Protein AF-A0A8J4E173-F1 (afdb_monomer_lite)

Structure (mmCIF, N/CA/C/O backbone):
data_AF-A0A8J4E173-F1
#
_entry.id   AF-A0A8J4E173-F1
#
loop_
_atom_site.group_PDB
_atom_site.id
_atom_site.type_symbol
_atom_site.label_atom_id
_atom_site.label_alt_id
_atom_site.label_comp_id
_atom_site.label_asym_id
_atom_site.label_entity_id
_atom_site.label_seq_id
_atom_site.pdbx_PDB_ins_code
_atom_site.Cartn_x
_atom_site.Cartn_y
_atom_site.Cartn_z
_atom_site.occupancy
_atom_site.B_iso_or_equiv
_atom_site.auth_seq_id
_atom_site.auth_comp_id
_atom_site.auth_asym_id
_atom_site.auth_atom_id
_atom_site.pdbx_PDB_model_num
ATOM 1 N N . MET A 1 1 ? 12.929 -7.646 7.015 1.00 56.16 1 MET A N 1
ATOM 2 C CA . MET A 1 1 ? 11.969 -6.539 7.237 1.00 56.16 1 MET A CA 1
ATOM 3 C C . MET A 1 1 ? 12.144 -5.564 6.088 1.00 56.16 1 MET A C 1
ATOM 5 O O . MET A 1 1 ? 13.294 -5.312 5.744 1.00 56.16 1 MET A O 1
ATOM 9 N N . SER A 1 2 ? 11.048 -5.054 5.508 1.00 56.22 2 SER A N 1
ATOM 10 C CA . SER A 1 2 ? 11.094 -3.973 4.507 1.00 56.22 2 SER A CA 1
ATOM 11 C C . SER A 1 2 ? 12.096 -2.916 4.953 1.00 56.22 2 SER A C 1
ATOM 13 O O . SER A 1 2 ? 12.056 -2.490 6.110 1.00 56.22 2 SER A O 1
ATOM 15 N N . LEU A 1 3 ? 13.006 -2.530 4.058 1.00 61.44 3 LEU A N 1
ATOM 16 C CA . LEU A 1 3 ? 14.090 -1.606 4.397 1.00 61.44 3 LEU A CA 1
ATOM 17 C C . LEU A 1 3 ? 13.547 -0.253 4.851 1.00 61.44 3 LEU A C 1
ATOM 19 O O . LEU A 1 3 ? 14.165 0.436 5.659 1.00 61.44 3 LEU A O 1
ATOM 23 N N . THR A 1 4 ? 12.376 0.106 4.337 1.00 73.19 4 THR A N 1
ATOM 24 C CA . THR A 1 4 ? 11.727 1.378 4.593 1.00 73.19 4 THR A CA 1
ATOM 25 C C . THR A 1 4 ? 10.226 1.224 4.837 1.00 73.19 4 THR A C 1
ATOM 27 O O . THR A 1 4 ? 9.637 0.184 4.508 1.00 73.19 4 THR A O 1
ATOM 30 N N . PRO A 1 5 ? 9.579 2.259 5.406 1.00 76.31 5 PRO A N 1
ATOM 31 C CA . PRO A 1 5 ? 8.131 2.292 5.549 1.00 76.31 5 PRO A CA 1
ATOM 32 C C . PRO A 1 5 ? 7.417 2.230 4.195 1.00 76.31 5 PRO A C 1
ATOM 34 O O . PRO A 1 5 ? 7.702 3.008 3.281 1.00 76.31 5 PRO A O 1
ATOM 37 N N . ALA A 1 6 ? 6.437 1.335 4.106 1.00 83.69 6 ALA A N 1
ATOM 38 C CA . ALA A 1 6 ? 5.587 1.144 2.942 1.00 83.69 6 ALA A CA 1
ATOM 39 C C . ALA A 1 6 ? 4.131 0.959 3.376 1.00 83.69 6 ALA A C 1
ATOM 41 O O . ALA A 1 6 ? 3.850 0.425 4.450 1.00 83.69 6 ALA A O 1
ATOM 42 N N . SER A 1 7 ? 3.207 1.418 2.538 1.00 92.12 7 SER A N 1
ATOM 43 C CA . SER A 1 7 ? 1.777 1.337 2.806 1.00 92.12 7 SER A CA 1
ATOM 44 C C . SER A 1 7 ? 1.182 -0.004 2.399 1.00 92.12 7 SER A C 1
ATOM 46 O O . SER A 1 7 ? 1.613 -0.627 1.428 1.00 92.12 7 SER A O 1
ATOM 48 N N . GLY A 1 8 ? 0.063 -0.346 3.017 1.00 94.38 8 GLY A N 1
ATOM 49 C CA . GLY A 1 8 ? -0.774 -1.463 2.615 1.00 94.38 8 GLY A CA 1
ATOM 50 C C . GLY A 1 8 ? -1.720 -1.825 3.746 1.00 94.38 8 GLY A C 1
ATOM 51 O O . GLY A 1 8 ? -1.960 -1.012 4.624 1.00 94.38 8 GLY A O 1
ATOM 52 N N . PHE A 1 9 ? -2.270 -3.030 3.748 1.00 96.88 9 PHE A N 1
ATOM 53 C CA . PHE A 1 9 ? -3.123 -3.539 4.831 1.00 96.88 9 PHE A CA 1
ATOM 54 C C . PHE A 1 9 ? -2.505 -4.741 5.555 1.00 96.88 9 PHE A C 1
ATOM 56 O O . PHE A 1 9 ? -3.191 -5.387 6.341 1.00 96.88 9 PHE A O 1
ATOM 63 N N . LEU A 1 10 ? -1.228 -5.020 5.286 1.00 97.25 10 LEU A N 1
ATOM 64 C CA . LEU A 1 10 ? -0.359 -5.987 5.950 1.00 97.25 10 LEU A CA 1
ATOM 65 C C . LEU A 1 10 ? 0.918 -5.256 6.371 1.00 97.25 10 LEU A C 1
ATOM 67 O O . LEU A 1 10 ? 1.524 -4.564 5.556 1.00 97.25 10 LEU A O 1
ATOM 71 N N . VAL A 1 11 ? 1.339 -5.445 7.617 1.00 94.62 11 VAL A N 1
ATOM 72 C CA . VAL A 1 11 ? 2.605 -4.932 8.150 1.00 94.62 11 VAL A CA 1
ATOM 73 C C . VAL A 1 11 ? 3.252 -5.991 9.040 1.00 94.62 11 VAL A C 1
ATOM 75 O O . VAL A 1 11 ? 2.555 -6.809 9.642 1.00 94.62 11 VAL A O 1
ATOM 78 N N . GLN A 1 12 ? 4.579 -5.969 9.142 1.00 92.06 12 GLN A N 1
ATOM 79 C CA . GLN A 1 12 ? 5.284 -6.620 10.240 1.00 92.06 12 GLN A CA 1
ATOM 80 C C . GLN A 1 12 ? 5.660 -5.564 11.279 1.00 92.06 12 GLN A C 1
ATOM 82 O O . GLN A 1 12 ? 6.499 -4.708 11.013 1.00 92.06 12 GLN A O 1
ATOM 87 N N . THR A 1 13 ? 5.012 -5.618 12.436 1.00 87.75 13 THR A N 1
ATOM 88 C CA . THR A 1 13 ? 5.245 -4.695 13.560 1.00 87.75 13 THR A CA 1
ATOM 89 C C . THR A 1 13 ? 6.354 -5.184 14.482 1.00 87.75 13 THR A C 1
ATOM 91 O O . THR A 1 13 ? 6.723 -6.359 14.452 1.00 87.75 13 THR A O 1
ATOM 94 N N . GLN A 1 14 ? 6.809 -4.315 15.382 1.00 81.62 14 GLN A N 1
ATOM 95 C CA . GLN A 1 14 ? 7.679 -4.677 16.505 1.00 81.62 14 GLN A CA 1
ATOM 96 C C . GLN A 1 14 ? 6.918 -5.323 17.680 1.00 81.62 14 GLN A C 1
ATOM 98 O O . GLN A 1 14 ? 7.536 -5.734 18.663 1.00 81.62 14 GLN A O 1
ATOM 103 N N . ALA A 1 15 ? 5.586 -5.428 17.600 1.00 77.62 15 ALA A N 1
ATOM 104 C CA . ALA A 1 15 ? 4.773 -6.188 18.548 1.00 77.62 15 ALA A CA 1
ATOM 105 C C . ALA A 1 15 ? 5.154 -7.677 18.554 1.00 77.62 15 ALA A C 1
ATOM 107 O O . ALA A 1 15 ? 5.451 -8.240 17.508 1.00 77.62 15 ALA A O 1
ATOM 108 N N . GLY A 1 16 ? 5.083 -8.347 19.707 1.00 76.44 16 GLY A N 1
ATOM 109 C CA . GLY A 1 16 ? 5.517 -9.745 19.852 1.00 76.44 16 GLY A CA 1
ATOM 110 C C . GLY A 1 16 ? 6.936 -9.851 20.415 1.00 76.44 16 GLY A C 1
ATOM 111 O O . GLY A 1 16 ? 7.322 -9.033 21.249 1.00 76.44 16 GLY A O 1
ATOM 112 N N . ASP A 1 17 ? 7.698 -10.876 20.019 1.00 74.56 17 ASP A N 1
ATOM 113 C CA . ASP A 1 17 ? 9.113 -10.956 20.400 1.00 74.56 17 ASP A CA 1
ATOM 114 C C . ASP A 1 17 ? 9.995 -10.075 19.501 1.00 74.56 17 ASP A C 1
ATOM 116 O O . ASP A 1 17 ? 9.702 -9.875 18.321 1.00 74.56 17 ASP A O 1
ATOM 120 N N . ALA A 1 18 ? 11.097 -9.581 20.071 1.00 67.12 18 ALA A N 1
ATOM 121 C CA . ALA A 1 18 ? 11.987 -8.614 19.431 1.00 67.12 18 ALA A CA 1
ATOM 122 C C . ALA A 1 18 ? 12.710 -9.138 18.178 1.00 67.12 18 ALA A C 1
ATOM 124 O O . ALA A 1 18 ? 13.189 -8.341 17.373 1.00 67.12 18 ALA A O 1
ATOM 125 N N . LYS A 1 19 ? 12.827 -10.460 18.009 1.00 74.69 19 LYS A N 1
ATOM 126 C CA . LYS A 1 19 ? 13.504 -11.061 16.859 1.00 74.69 19 LYS A CA 1
ATOM 127 C C . LYS A 1 19 ? 12.562 -11.176 15.670 1.00 74.69 19 LYS A C 1
ATOM 129 O O . LYS A 1 19 ? 12.998 -10.942 14.547 1.00 74.69 19 LYS A O 1
ATOM 134 N N . HIS A 1 20 ? 11.308 -11.553 15.908 1.00 79.56 20 HIS A N 1
ATOM 135 C CA . HIS A 1 20 ? 10.386 -11.917 14.843 1.00 79.56 20 HIS A CA 1
ATOM 136 C C . HIS A 1 20 ? 9.365 -10.820 14.556 1.00 79.56 20 HIS A C 1
ATOM 138 O O . HIS A 1 20 ? 9.188 -10.511 13.389 1.00 79.56 20 HIS A O 1
ATOM 144 N N . GLY A 1 21 ? 8.746 -10.179 15.550 1.00 86.50 21 GLY A N 1
ATOM 145 C CA . GLY A 1 21 ? 7.687 -9.189 15.314 1.00 86.50 21 GLY A CA 1
ATOM 146 C C . GLY A 1 21 ? 6.421 -9.772 14.653 1.00 86.50 21 GLY A C 1
ATOM 147 O O . GLY A 1 21 ? 6.489 -10.663 13.807 1.00 86.50 21 GLY A O 1
ATOM 148 N N . ASN A 1 22 ? 5.230 -9.301 15.008 1.00 89.94 22 ASN A N 1
ATOM 149 C CA . ASN A 1 22 ? 3.966 -9.857 14.520 1.00 89.94 22 ASN A CA 1
ATOM 150 C C . ASN A 1 22 ? 3.665 -9.426 13.086 1.00 89.94 22 ASN A C 1
ATOM 152 O O . ASN A 1 22 ? 3.901 -8.274 12.721 1.00 89.94 22 ASN A O 1
ATOM 156 N N . PHE A 1 23 ? 3.049 -10.318 12.306 1.00 94.19 23 PHE A N 1
ATOM 157 C CA . PHE A 1 23 ? 2.300 -9.884 11.127 1.00 94.19 23 PHE A CA 1
ATOM 158 C C . PHE A 1 23 ? 0.940 -9.394 11.574 1.00 94.19 23 PHE A C 1
ATOM 160 O O . PHE A 1 23 ? 0.260 -10.080 12.336 1.00 94.19 23 PHE A O 1
ATOM 167 N N . GLU A 1 24 ? 0.532 -8.242 11.072 1.00 95.00 24 GLU A N 1
ATOM 168 C CA . GLU A 1 24 ? -0.741 -7.629 11.411 1.00 95.00 24 GLU A CA 1
ATOM 169 C C . GLU A 1 24 ? -1.467 -7.211 10.137 1.00 95.00 24 GLU A C 1
ATOM 171 O O . GLU A 1 24 ? -0.872 -6.645 9.219 1.00 95.00 24 GLU A O 1
ATOM 176 N N . VAL A 1 25 ? -2.759 -7.530 10.077 1.00 97.44 25 VAL A N 1
ATOM 177 C CA . VAL A 1 25 ? -3.635 -7.246 8.943 1.00 97.44 25 VAL A CA 1
ATOM 178 C C . VAL A 1 25 ? -4.915 -6.601 9.443 1.00 97.44 25 VAL A C 1
ATOM 180 O O . VAL A 1 25 ? -5.568 -7.113 10.353 1.00 97.44 25 VAL A O 1
ATOM 183 N N . VAL A 1 26 ? -5.317 -5.497 8.817 1.00 97.56 26 VAL A N 1
ATOM 184 C CA . VAL A 1 26 ? -6.605 -4.852 9.096 1.00 97.56 26 VAL A CA 1
ATOM 185 C C . VAL A 1 26 ? -7.392 -4.736 7.806 1.00 97.56 26 VAL A C 1
ATOM 187 O O . VAL A 1 26 ? -6.956 -4.065 6.875 1.00 97.56 26 VAL A O 1
ATOM 190 N N . VAL A 1 27 ? -8.568 -5.354 7.753 1.00 96.88 27 VAL A N 1
ATOM 191 C CA . VAL A 1 27 ? -9.456 -5.345 6.578 1.00 96.88 27 VAL A CA 1
ATOM 192 C C . VAL A 1 27 ? -10.890 -4.996 6.981 1.00 96.88 27 VAL A C 1
ATOM 194 O O . VAL A 1 27 ? -11.265 -5.200 8.137 1.00 96.88 27 VAL A O 1
ATOM 197 N N . PRO A 1 28 ? -11.729 -4.493 6.060 1.00 95.69 28 PRO A N 1
ATOM 198 C CA . PRO A 1 28 ? -13.152 -4.309 6.337 1.00 95.69 28 PRO A CA 1
ATOM 199 C C . PRO A 1 28 ? -13.853 -5.606 6.775 1.00 95.69 28 PRO A C 1
ATOM 201 O O . PRO A 1 28 ? -13.692 -6.650 6.139 1.00 95.69 28 PRO A O 1
ATOM 204 N N . ASP A 1 29 ? -14.675 -5.545 7.828 1.00 95.81 29 ASP A N 1
ATOM 205 C CA . ASP A 1 29 ? -15.533 -6.667 8.234 1.00 95.81 29 ASP A CA 1
ATOM 206 C C . ASP A 1 29 ? -16.865 -6.610 7.464 1.00 95.81 29 ASP A C 1
ATOM 208 O O . ASP A 1 29 ? -17.767 -5.812 7.745 1.00 95.81 29 ASP A O 1
ATOM 212 N N . LEU A 1 30 ? -16.999 -7.485 6.467 1.00 91.75 30 LEU A N 1
ATOM 213 C CA . LEU A 1 30 ? -18.189 -7.545 5.613 1.00 91.75 30 LEU A CA 1
ATOM 214 C C . LEU A 1 30 ? -19.420 -8.118 6.323 1.00 91.75 30 LEU A C 1
ATOM 216 O O . LEU A 1 30 ? -20.547 -7.871 5.896 1.00 91.75 30 LEU A O 1
ATOM 220 N N . ILE A 1 31 ? -19.249 -8.843 7.428 1.00 90.56 31 ILE A N 1
ATOM 221 C CA . ILE A 1 31 ? -20.361 -9.484 8.138 1.00 90.56 31 ILE A CA 1
ATOM 222 C C . ILE A 1 31 ? -20.942 -8.508 9.159 1.00 90.56 31 ILE A C 1
ATOM 224 O O . ILE A 1 31 ? -22.142 -8.238 9.150 1.00 90.56 31 ILE A O 1
ATOM 228 N N . ARG A 1 32 ? -20.085 -7.956 10.017 1.00 92.56 32 ARG A N 1
ATOM 229 C CA . ARG A 1 32 ? -20.478 -7.168 11.191 1.00 92.56 32 ARG A CA 1
ATOM 230 C C . ARG A 1 32 ? -20.436 -5.658 10.955 1.00 92.56 32 ARG A C 1
ATOM 232 O O . ARG A 1 32 ? -21.022 -4.923 11.743 1.00 92.56 32 ARG A O 1
ATOM 239 N N . GLY A 1 33 ? -19.784 -5.204 9.883 1.00 92.81 33 GLY A N 1
ATOM 240 C CA . GLY A 1 33 ? -19.349 -3.813 9.763 1.00 92.81 33 GLY A CA 1
ATOM 241 C C . GLY A 1 33 ? -18.121 -3.550 10.638 1.00 92.81 33 GLY A C 1
ATOM 242 O O . GLY A 1 33 ? -17.728 -4.389 11.445 1.00 92.81 33 GLY A O 1
ATOM 243 N N . GLY A 1 34 ? -17.505 -2.387 10.471 1.00 95.56 34 GLY A N 1
ATOM 244 C CA . GLY A 1 34 ? -16.254 -2.027 11.125 1.00 95.56 34 GLY A CA 1
ATOM 245 C C . GLY A 1 34 ? -15.019 -2.619 10.437 1.00 95.56 34 GLY A C 1
ATOM 246 O O . GLY A 1 34 ? -15.054 -3.023 9.270 1.00 95.56 34 GLY A O 1
ATOM 247 N N . LEU A 1 35 ? -13.913 -2.663 11.178 1.00 96.81 35 LEU A N 1
ATOM 248 C CA . LEU A 1 35 ? -12.618 -3.169 10.718 1.00 96.81 35 LEU A CA 1
ATOM 249 C C . LEU A 1 35 ? -12.204 -4.406 11.515 1.00 96.81 35 LEU A C 1
ATOM 251 O O . LEU A 1 35 ? -12.126 -4.364 12.740 1.00 96.81 35 LEU A O 1
ATOM 255 N N . SER A 1 36 ? -11.907 -5.500 10.828 1.00 97.12 36 SER A N 1
ATOM 256 C CA . SER A 1 36 ? -11.365 -6.716 11.427 1.00 97.12 36 SER A CA 1
ATOM 257 C C . SER A 1 36 ? -9.842 -6.656 11.485 1.00 97.12 36 SER A C 1
ATOM 259 O O . SER A 1 36 ? -9.190 -6.471 10.460 1.00 97.12 36 SER A O 1
ATOM 261 N N . HIS A 1 37 ? -9.288 -6.848 12.682 1.00 96.50 37 HIS A N 1
ATOM 262 C CA . HIS A 1 37 ? -7.851 -6.945 12.926 1.00 96.50 37 HIS A CA 1
ATOM 263 C C . HIS A 1 37 ? -7.446 -8.407 13.154 1.00 96.50 37 HIS A C 1
ATOM 265 O O . HIS A 1 37 ? -7.894 -9.042 14.112 1.00 96.50 37 HIS A O 1
ATOM 271 N N . TYR A 1 38 ? -6.593 -8.905 12.266 1.00 96.44 38 TYR A N 1
ATOM 272 C CA . TYR A 1 38 ? -5.944 -10.208 12.313 1.00 96.44 38 TYR A CA 1
ATOM 273 C C . TYR A 1 38 ? -4.478 -10.004 12.667 1.00 96.44 38 TYR A C 1
ATOM 275 O O . TYR A 1 38 ? -3.859 -9.046 12.206 1.00 96.44 38 TYR A O 1
ATOM 283 N N . TRP A 1 39 ? -3.896 -10.927 13.417 1.00 94.31 39 TRP A N 1
ATOM 284 C CA . TRP A 1 39 ? -2.457 -10.902 13.656 1.00 94.31 39 TRP A CA 1
ATOM 285 C C . TRP A 1 39 ? -1.897 -12.310 13.785 1.00 94.31 39 TRP A C 1
ATOM 287 O O . TRP A 1 39 ? -2.627 -13.239 14.116 1.00 94.31 39 TRP A O 1
ATOM 297 N N . ARG A 1 40 ? -0.608 -12.485 13.516 1.00 92.56 40 ARG A N 1
ATOM 298 C CA . ARG A 1 40 ? 0.100 -13.760 13.651 1.00 92.56 40 ARG A CA 1
ATOM 299 C C . ARG A 1 40 ? 1.243 -13.582 14.635 1.00 92.56 40 ARG A C 1
ATOM 301 O O . ARG A 1 40 ? 2.115 -12.744 14.400 1.00 92.56 40 ARG A O 1
ATOM 308 N N . ASN A 1 41 ? 1.234 -14.362 15.721 1.00 87.00 41 ASN A N 1
ATOM 309 C CA . ASN A 1 41 ? 2.359 -14.378 16.653 1.00 87.00 41 ASN A CA 1
ATOM 310 C C . ASN A 1 41 ? 3.521 -15.135 16.024 1.00 87.00 41 ASN A C 1
ATOM 312 O O . ASN A 1 41 ? 3.572 -16.366 16.042 1.00 87.00 41 ASN A O 1
ATOM 316 N N . ASN A 1 42 ? 4.465 -14.378 15.500 1.00 83.94 42 ASN A N 1
ATOM 317 C CA . ASN A 1 42 ? 5.593 -14.937 14.784 1.00 83.94 42 ASN A CA 1
ATOM 318 C C . ASN A 1 42 ? 6.677 -15.520 15.710 1.00 83.94 42 ASN A C 1
ATOM 320 O O . ASN A 1 42 ? 7.469 -16.358 15.289 1.00 83.94 42 ASN A O 1
ATOM 324 N N . GLY A 1 43 ? 6.654 -15.154 16.992 1.00 79.75 43 GLY A N 1
ATOM 325 C CA . GLY A 1 43 ? 7.432 -15.821 18.038 1.00 79.75 43 GLY A CA 1
ATOM 326 C C . GLY A 1 43 ? 6.799 -17.089 18.602 1.00 79.75 43 GLY A C 1
ATOM 327 O O . GLY A 1 43 ? 7.393 -17.759 19.445 1.00 79.75 43 GLY A O 1
ATOM 328 N N . GLY A 1 44 ? 5.556 -17.373 18.207 1.00 81.12 44 GLY A N 1
ATOM 329 C CA . GLY A 1 44 ? 4.743 -18.461 18.734 1.00 81.12 44 GLY A CA 1
ATOM 330 C C . GLY A 1 44 ? 4.667 -19.662 17.794 1.00 81.12 44 GLY A C 1
ATOM 331 O O . GLY A 1 44 ? 5.641 -20.066 17.170 1.00 81.12 44 GLY A O 1
ATOM 332 N N . ASP A 1 45 ? 3.473 -20.241 17.696 1.00 83.00 45 ASP A N 1
ATOM 333 C CA . ASP A 1 45 ? 3.163 -21.391 16.839 1.00 83.00 45 ASP A CA 1
ATOM 334 C C . ASP A 1 45 ? 2.910 -21.020 15.365 1.00 83.00 45 ASP A C 1
ATOM 336 O O . ASP A 1 45 ? 2.584 -21.888 14.554 1.00 83.00 45 ASP A O 1
ATOM 340 N N . GLY A 1 46 ? 3.040 -19.736 15.012 1.00 82.56 46 GLY A N 1
ATOM 341 C CA . GLY A 1 46 ? 2.808 -19.235 13.661 1.00 82.56 46 GLY A CA 1
ATOM 342 C C . GLY A 1 46 ? 1.338 -19.254 13.228 1.00 82.56 46 GLY A C 1
ATOM 343 O O . GLY A 1 46 ? 1.063 -19.132 12.034 1.00 82.56 46 GLY A O 1
ATOM 344 N N . GLN A 1 47 ? 0.379 -19.403 14.150 1.00 90.12 47 GLN A N 1
ATOM 345 C CA . GLN A 1 47 ? -1.046 -19.367 13.815 1.00 90.12 47 GLN A CA 1
ATOM 346 C C . GLN A 1 47 ? -1.600 -17.939 13.764 1.00 90.12 47 GLN A C 1
ATOM 348 O O . GLN A 1 47 ? -1.241 -17.065 14.559 1.00 90.12 47 GLN A O 1
ATOM 353 N N . TRP A 1 48 ? -2.513 -17.705 12.817 1.00 94.38 48 TRP A N 1
ATOM 354 C CA . TRP A 1 48 ? -3.276 -16.462 12.747 1.00 94.38 48 TRP A CA 1
ATOM 355 C C . TRP A 1 48 ? -4.317 -16.413 13.863 1.00 94.38 48 TRP A C 1
ATOM 357 O O . TRP A 1 48 ? -5.149 -17.307 14.015 1.00 94.38 48 TRP A O 1
ATOM 367 N N . VAL A 1 49 ? -4.309 -15.319 14.608 1.00 94.38 49 VAL A N 1
ATOM 368 C CA . VAL A 1 49 ? -5.311 -14.973 15.603 1.00 94.38 49 VAL A CA 1
ATOM 369 C C . VAL A 1 49 ? -6.421 -14.178 14.928 1.00 94.38 49 VAL A C 1
ATOM 371 O O . VAL A 1 49 ? -6.190 -13.136 14.310 1.00 94.38 49 VAL A O 1
ATOM 374 N N . LEU A 1 50 ? -7.641 -14.694 15.060 1.00 93.62 50 LEU A N 1
ATOM 375 C CA . LEU A 1 50 ? -8.826 -14.153 14.406 1.00 93.62 50 LEU A CA 1
ATOM 376 C C . LEU A 1 50 ? -9.423 -12.951 15.169 1.00 93.62 50 LEU A C 1
ATOM 378 O O . LEU A 1 50 ? -9.270 -12.856 16.396 1.00 93.62 50 LEU A O 1
ATOM 382 N N . PRO A 1 51 ? -10.156 -12.055 14.480 1.00 91.56 51 PRO A N 1
ATOM 383 C CA . PRO A 1 51 ? -10.772 -10.887 15.092 1.00 91.56 51 PRO A CA 1
ATOM 384 C C . PRO A 1 51 ? -11.797 -11.287 16.157 1.00 91.56 51 PRO A C 1
ATOM 386 O O . PRO A 1 51 ? -12.735 -12.041 15.891 1.00 91.56 51 PRO A O 1
ATOM 389 N N . LYS A 1 52 ? -11.662 -10.731 17.367 1.00 89.38 52 LYS A N 1
ATOM 390 C CA . LYS A 1 52 ? -12.661 -10.909 18.439 1.00 89.38 52 LYS A CA 1
ATOM 391 C C . LYS A 1 52 ? -13.901 -10.043 18.212 1.00 89.38 52 LYS A C 1
ATOM 393 O O . LYS A 1 52 ? -15.022 -10.500 18.415 1.00 89.38 52 LYS A O 1
ATOM 398 N N . ALA A 1 53 ? -13.687 -8.797 17.806 1.00 92.00 53 ALA A N 1
ATOM 399 C CA . ALA A 1 53 ? -14.715 -7.820 17.481 1.00 92.00 53 ALA A CA 1
ATOM 400 C C . ALA A 1 53 ? -14.143 -6.807 16.476 1.00 92.00 53 ALA A C 1
ATOM 402 O O . ALA A 1 53 ? -12.933 -6.557 16.509 1.00 92.00 53 ALA A O 1
ATOM 403 N N . PRO A 1 54 ? -14.978 -6.237 15.594 1.00 95.00 54 PRO A N 1
ATOM 404 C CA . PRO A 1 54 ? -14.535 -5.201 14.680 1.00 95.00 54 PRO A CA 1
ATOM 405 C C . PRO A 1 54 ? -14.313 -3.866 15.404 1.00 95.00 54 PRO A C 1
ATOM 407 O O . PRO A 1 54 ? -14.943 -3.570 16.421 1.00 95.00 54 PRO A O 1
ATOM 410 N N . VAL A 1 55 ? -13.432 -3.040 14.846 1.00 95.94 55 VAL A N 1
ATOM 411 C CA . VAL A 1 55 ? -13.230 -1.646 15.250 1.00 95.94 55 VAL A CA 1
ATOM 412 C C . VAL A 1 55 ? -14.277 -0.782 14.552 1.00 95.94 55 VAL A C 1
ATOM 414 O O . VAL A 1 55 ? -14.308 -0.712 13.323 1.00 95.94 55 VAL A O 1
ATOM 417 N N . GLY A 1 56 ? -15.138 -0.131 15.335 1.00 94.19 56 GLY A N 1
ATOM 418 C CA . GLY A 1 56 ? -16.265 0.643 14.813 1.00 94.19 56 GLY A CA 1
ATOM 419 C C . GLY A 1 56 ? -17.369 -0.220 14.191 1.00 94.19 56 GLY A C 1
ATOM 420 O O . GLY A 1 56 ? -17.386 -1.442 14.324 1.00 94.19 56 GLY A O 1
ATOM 421 N N . THR A 1 57 ? -18.323 0.435 13.528 1.00 94.00 57 THR A N 1
ATOM 422 C CA . THR A 1 57 ? -19.521 -0.213 12.954 1.00 94.00 57 THR A CA 1
ATOM 423 C C . THR A 1 57 ? -19.833 0.214 11.517 1.00 94.00 57 THR A C 1
ATOM 425 O O . THR A 1 57 ? -20.724 -0.363 10.893 1.00 94.00 57 THR A O 1
ATOM 428 N N . ALA A 1 58 ? -19.119 1.206 10.973 1.00 93.00 58 ALA A N 1
ATOM 429 C CA . ALA A 1 58 ? -19.328 1.687 9.609 1.00 93.00 58 ALA A CA 1
ATOM 430 C C . ALA A 1 58 ? -18.924 0.636 8.563 1.00 93.00 58 ALA A C 1
ATOM 432 O O . ALA A 1 58 ? -18.153 -0.282 8.839 1.00 93.00 58 ALA A O 1
ATOM 433 N N . ARG A 1 59 ? -19.440 0.761 7.340 1.00 92.62 59 ARG A N 1
ATOM 434 C CA . ARG A 1 59 ? -18.986 -0.061 6.214 1.00 92.62 59 ARG A CA 1
ATOM 435 C C . ARG A 1 59 ? -17.765 0.587 5.582 1.00 92.62 59 ARG A C 1
ATOM 437 O O . ARG A 1 59 ? -17.770 1.792 5.347 1.00 92.62 59 ARG A O 1
ATOM 444 N N . TYR A 1 60 ? -16.739 -0.213 5.310 1.00 93.19 60 TYR A N 1
ATOM 445 C CA . TYR A 1 60 ? -15.491 0.249 4.714 1.00 93.19 60 TYR A CA 1
ATOM 446 C C . TYR A 1 60 ? -15.187 -0.520 3.435 1.00 93.19 60 TYR A C 1
ATOM 448 O O . TYR A 1 60 ? -15.446 -1.719 3.340 1.00 93.19 60 TYR A O 1
ATOM 456 N N . THR A 1 61 ? -14.584 0.156 2.462 1.00 91.75 61 THR A N 1
ATOM 457 C CA . THR A 1 61 ? -14.208 -0.461 1.184 1.00 91.75 61 THR A CA 1
ATOM 458 C C . THR A 1 61 ? -12.734 -0.794 1.081 1.00 91.75 61 THR A C 1
ATOM 460 O O . THR A 1 61 ? -12.379 -1.531 0.170 1.00 91.75 61 THR A O 1
ATOM 463 N N . SER A 1 62 ? -11.887 -0.223 1.937 1.00 92.19 62 SER A N 1
ATOM 464 C CA . SER A 1 62 ? -10.426 -0.365 1.893 1.00 92.19 62 SER A CA 1
ATOM 465 C C . SER A 1 62 ? -9.789 0.223 3.149 1.00 92.19 62 SER A C 1
ATOM 467 O O . SER A 1 62 ? -10.339 1.142 3.759 1.00 92.19 62 SER A O 1
ATOM 469 N N . THR A 1 63 ? -8.601 -0.259 3.489 1.00 94.94 63 THR A N 1
ATOM 470 C CA . THR A 1 63 ? -7.808 0.160 4.654 1.00 94.94 63 THR A CA 1
ATOM 471 C C . THR A 1 63 ? -6.348 0.324 4.264 1.00 94.94 63 THR A C 1
ATOM 473 O O . THR A 1 63 ? -5.863 -0.394 3.394 1.00 94.94 63 THR A O 1
ATOM 476 N N . SER A 1 64 ? -5.625 1.225 4.916 1.00 96.62 64 SER A N 1
ATOM 477 C CA . SER A 1 64 ? -4.166 1.220 4.946 1.00 96.62 64 SER A CA 1
ATOM 478 C C . SER A 1 64 ? -3.691 1.318 6.384 1.00 96.62 64 SER A C 1
ATOM 480 O O . SER A 1 64 ? -4.284 2.051 7.172 1.00 96.62 64 SER A O 1
ATOM 482 N N . ILE A 1 65 ? -2.626 0.599 6.710 1.00 96.75 65 ILE A N 1
ATOM 483 C CA . ILE A 1 65 ? -2.037 0.536 8.038 1.00 96.75 65 ILE A CA 1
ATOM 484 C C . ILE A 1 65 ? -0.563 0.914 7.999 1.00 96.75 65 ILE A C 1
ATOM 486 O O . ILE A 1 65 ? 0.104 0.713 6.985 1.00 96.75 65 ILE A O 1
ATOM 490 N N . ALA A 1 66 ? -0.076 1.449 9.111 1.00 93.88 66 ALA A N 1
ATOM 491 C CA . ALA A 1 66 ? 1.337 1.685 9.364 1.00 93.88 66 ALA A CA 1
ATOM 492 C C . ALA A 1 66 ? 1.621 1.523 10.862 1.00 93.88 66 ALA A C 1
ATOM 494 O O . ALA A 1 66 ? 0.763 1.810 11.696 1.00 93.88 66 ALA A O 1
ATOM 495 N N . GLU A 1 67 ? 2.828 1.089 11.208 1.00 90.25 67 GLU A N 1
ATOM 496 C CA . GLU A 1 67 ? 3.333 1.199 12.577 1.00 90.25 67 GLU A CA 1
ATOM 497 C C . GLU A 1 67 ? 4.082 2.527 12.704 1.00 90.25 67 GLU A C 1
ATOM 499 O O . GLU A 1 67 ? 5.057 2.755 11.984 1.00 90.25 67 GLU A O 1
ATOM 504 N N . SER A 1 68 ? 3.612 3.409 13.584 1.00 85.56 68 SER A N 1
ATOM 505 C CA . SER A 1 68 ? 4.296 4.670 13.883 1.00 85.56 68 SER A CA 1
ATOM 506 C C . SER A 1 68 ? 5.266 4.521 15.048 1.00 85.56 68 SER A C 1
ATOM 508 O O . SER A 1 68 ? 5.263 3.521 15.756 1.00 85.56 68 SER A O 1
ATOM 510 N N . ASP A 1 69 ? 6.083 5.542 15.273 1.00 77.56 69 ASP A N 1
ATOM 511 C CA . ASP A 1 69 ? 6.916 5.731 16.463 1.00 77.56 69 ASP A CA 1
ATOM 512 C C . ASP A 1 69 ? 6.200 6.530 17.572 1.00 77.56 69 ASP A C 1
ATOM 514 O O . ASP A 1 69 ? 6.790 6.833 18.613 1.00 77.56 69 ASP A O 1
ATOM 518 N N . HIS A 1 70 ? 4.912 6.851 17.388 1.00 73.81 70 HIS A N 1
ATOM 519 C CA . HIS A 1 70 ? 4.110 7.506 18.414 1.00 73.81 70 HIS A CA 1
ATOM 520 C C . HIS A 1 70 ? 3.833 6.532 19.558 1.00 73.81 70 HIS A C 1
ATOM 522 O O . HIS A 1 70 ? 3.202 5.489 19.380 1.00 73.81 70 HIS A O 1
ATOM 528 N N . LYS A 1 71 ? 4.281 6.912 20.755 1.00 70.25 71 LYS A N 1
ATOM 529 C CA . LYS A 1 71 ? 4.183 6.106 21.974 1.00 70.25 71 LYS A CA 1
ATOM 530 C C . LYS A 1 71 ? 3.181 6.737 22.925 1.00 70.25 71 LYS A C 1
ATOM 532 O O . LYS A 1 71 ? 3.364 7.874 23.357 1.00 70.25 71 LYS A O 1
ATOM 537 N N . PHE A 1 72 ? 2.135 5.995 23.281 1.00 61.25 72 PHE A N 1
ATOM 538 C CA . PHE A 1 72 ? 1.183 6.442 24.300 1.00 61.25 72 PHE A CA 1
ATOM 539 C C . PHE A 1 72 ? 1.801 6.426 25.709 1.00 61.25 72 PHE A C 1
ATOM 541 O O . PHE A 1 72 ? 1.520 7.305 26.522 1.00 61.25 72 PHE A O 1
ATOM 548 N N . VAL A 1 73 ? 2.678 5.454 25.990 1.00 60.69 73 VAL A N 1
ATOM 549 C CA . VAL A 1 73 ? 3.331 5.281 27.296 1.00 60.69 73 VAL A CA 1
ATOM 550 C C . VAL A 1 73 ? 4.830 5.600 27.190 1.00 60.69 73 VAL A C 1
ATOM 552 O O . VAL A 1 73 ? 5.551 4.891 26.480 1.00 60.69 73 VAL A O 1
ATOM 555 N N . PRO A 1 74 ? 5.337 6.630 27.901 1.00 61.84 74 PRO A N 1
ATOM 556 C CA . PRO A 1 74 ? 6.768 6.923 27.961 1.00 61.84 74 PRO A CA 1
ATOM 557 C C . PRO A 1 74 ? 7.572 5.716 28.464 1.00 61.84 74 PRO A C 1
ATOM 559 O O . PRO A 1 74 ? 7.259 5.155 29.512 1.00 61.84 74 PRO A O 1
ATOM 562 N N . GLY A 1 75 ? 8.618 5.329 27.729 1.00 61.53 75 GLY A N 1
ATOM 563 C CA . GLY A 1 75 ? 9.486 4.196 28.076 1.00 61.53 75 GLY A CA 1
ATOM 564 C C . GLY A 1 75 ? 9.071 2.842 27.490 1.00 61.53 75 GLY A C 1
ATOM 565 O O . GLY A 1 75 ? 9.814 1.882 27.665 1.00 61.53 75 GLY A O 1
ATOM 566 N N . ASN A 1 76 ? 7.945 2.749 26.770 1.00 65.00 76 ASN A N 1
ATOM 567 C CA . ASN A 1 76 ? 7.659 1.581 25.933 1.00 65.00 76 ASN A CA 1
ATOM 568 C C . ASN A 1 76 ? 8.398 1.700 24.582 1.00 65.00 76 ASN A C 1
ATOM 570 O O . ASN A 1 76 ? 8.599 2.794 24.043 1.00 65.00 76 ASN A O 1
ATOM 574 N N . GLU A 1 77 ? 8.853 0.572 24.049 1.00 63.91 77 GLU A N 1
ATOM 575 C CA . GLU A 1 77 ? 9.567 0.488 22.776 1.00 63.91 77 GLU A CA 1
ATOM 576 C C . GLU A 1 77 ? 8.608 0.552 21.580 1.00 63.91 77 GLU A C 1
ATOM 578 O O . GLU A 1 77 ? 8.967 1.154 20.570 1.00 63.91 77 GLU A O 1
ATOM 583 N N . GLN A 1 78 ? 7.377 0.042 21.719 1.00 75.12 78 GLN A N 1
ATOM 584 C CA . GLN A 1 78 ? 6.435 -0.136 20.608 1.00 75.12 78 GLN A CA 1
ATOM 585 C C . GLN A 1 78 ? 5.564 1.103 20.377 1.00 75.12 78 GLN A C 1
ATOM 587 O O . GLN A 1 78 ? 4.934 1.618 21.305 1.00 75.12 78 GLN A O 1
ATOM 592 N N . GLY A 1 79 ? 5.512 1.568 19.129 1.00 80.50 79 GLY A N 1
ATOM 593 C CA . GLY A 1 79 ? 4.591 2.622 18.721 1.00 80.50 79 GLY A CA 1
ATOM 594 C C . GLY A 1 79 ? 3.265 2.075 18.192 1.00 80.50 79 GLY A C 1
ATOM 595 O O . GLY A 1 79 ? 3.066 0.864 18.071 1.00 80.50 79 GLY A O 1
ATOM 596 N N . ASN A 1 80 ? 2.311 2.969 17.955 1.00 88.94 80 ASN A N 1
ATOM 597 C CA . ASN A 1 80 ? 0.932 2.601 17.640 1.00 88.94 80 ASN A CA 1
ATOM 598 C C . ASN A 1 80 ? 0.785 1.924 16.272 1.00 88.94 80 ASN A C 1
ATOM 600 O O . ASN A 1 80 ? 1.457 2.293 15.305 1.00 88.94 80 ASN A O 1
ATOM 604 N N . LEU A 1 81 ? -0.199 1.023 16.171 1.00 92.75 81 LEU A N 1
ATOM 605 C CA . LEU A 1 81 ? -0.729 0.611 14.873 1.00 92.75 81 LEU A CA 1
ATOM 606 C C . LEU A 1 81 ? -1.773 1.632 14.421 1.00 92.75 81 LEU A C 1
ATOM 608 O O . LEU A 1 81 ? -2.823 1.771 15.046 1.00 92.75 81 LEU A O 1
ATOM 612 N N . GLU A 1 82 ? -1.484 2.323 13.331 1.00 94.31 82 GLU A N 1
ATOM 613 C CA . GLU A 1 82 ? -2.282 3.411 12.779 1.00 94.31 82 GLU A CA 1
ATOM 614 C C . GLU A 1 82 ? -3.055 2.903 11.558 1.00 94.31 82 GLU A C 1
ATOM 616 O O . GLU A 1 82 ? -2.497 2.190 10.723 1.00 94.31 82 GLU A O 1
ATOM 621 N N . VAL A 1 83 ? -4.338 3.251 11.442 1.00 96.12 83 VAL A N 1
ATOM 622 C CA . VAL A 1 83 ? -5.230 2.787 10.372 1.00 96.12 83 VAL A CA 1
ATOM 623 C C . VAL A 1 83 ? -5.951 3.972 9.745 1.00 96.12 83 VAL A C 1
ATOM 625 O O . VAL 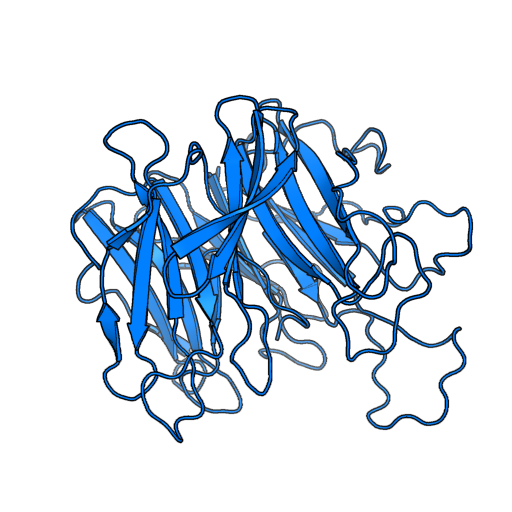A 1 83 ? -6.615 4.742 10.436 1.00 96.12 83 VAL A O 1
ATOM 628 N N . LEU A 1 84 ? -5.897 4.060 8.419 1.00 95.25 84 LEU A N 1
ATOM 629 C CA . LEU A 1 84 ? -6.748 4.929 7.613 1.00 95.25 84 LEU A CA 1
ATOM 630 C C . LEU A 1 84 ? -7.697 4.057 6.786 1.00 95.25 84 LEU A C 1
ATOM 632 O O . LEU A 1 84 ? -7.253 3.165 6.064 1.00 95.25 84 LEU A O 1
ATOM 636 N N . ALA A 1 85 ? -9.002 4.286 6.887 1.00 94.06 85 ALA A N 1
ATOM 637 C CA . ALA A 1 85 ? -10.018 3.450 6.257 1.00 94.06 85 ALA A CA 1
ATOM 638 C C . ALA A 1 85 ? -11.006 4.288 5.448 1.00 94.06 85 ALA A C 1
ATOM 640 O O . ALA A 1 85 ? -11.507 5.299 5.928 1.00 94.06 85 ALA A O 1
ATOM 641 N N . ARG A 1 86 ? -11.323 3.847 4.229 1.00 91.38 86 ARG A N 1
ATOM 642 C CA . ARG A 1 86 ? -12.325 4.502 3.381 1.00 91.38 86 ARG A CA 1
ATOM 643 C C . ARG A 1 86 ? -13.704 3.955 3.690 1.00 91.38 86 ARG A C 1
ATOM 645 O O . ARG A 1 86 ? -13.912 2.746 3.544 1.00 91.38 86 ARG A O 1
ATOM 652 N N . GLN A 1 87 ? -14.628 4.824 4.089 1.00 89.00 87 GLN A N 1
ATOM 653 C CA . GLN A 1 87 ? -16.019 4.427 4.266 1.00 89.00 87 GLN A CA 1
ATOM 654 C C . GLN A 1 87 ? -16.688 4.161 2.914 1.00 89.00 87 GLN A C 1
ATOM 656 O O . GLN A 1 87 ? -16.363 4.771 1.899 1.00 89.00 87 GLN A O 1
ATOM 661 N N . GLU A 1 88 ? -17.621 3.216 2.907 1.00 86.31 88 GLU A N 1
ATOM 662 C CA . GLU A 1 88 ? -18.502 2.974 1.766 1.00 86.31 88 GLU A CA 1
ATOM 663 C C . GLU A 1 88 ? -19.604 4.035 1.687 1.00 86.31 88 GLU A C 1
ATOM 665 O O . GLU A 1 88 ? -19.919 4.503 0.599 1.00 86.31 88 GLU A O 1
ATOM 670 N N . GLU A 1 89 ? -20.141 4.440 2.845 1.00 78.56 89 GLU A N 1
ATOM 671 C CA . GLU A 1 89 ? -21.269 5.366 2.956 1.00 78.56 89 GLU A CA 1
ATOM 672 C C . GLU A 1 89 ? -21.024 6.461 4.015 1.00 78.56 89 GLU A C 1
ATOM 674 O O . GLU A 1 89 ? -20.559 6.140 5.110 1.00 78.56 89 GLU A O 1
ATOM 679 N N . PRO A 1 90 ? -21.401 7.731 3.762 1.00 71.75 90 PRO A N 1
ATOM 680 C CA . PRO A 1 90 ? -21.966 8.219 2.506 1.00 71.75 90 PRO A CA 1
ATOM 681 C C . PRO A 1 90 ? -20.936 8.155 1.373 1.00 71.75 90 PRO A C 1
ATOM 683 O O . PRO A 1 90 ? -19.746 8.364 1.611 1.00 71.75 90 PRO A O 1
ATOM 686 N N . ALA A 1 91 ? -21.399 7.885 0.151 1.00 64.44 91 ALA A N 1
ATOM 687 C CA . ALA A 1 91 ? -20.554 7.985 -1.036 1.00 64.44 91 ALA A CA 1
ATOM 688 C C . ALA A 1 91 ? -19.834 9.350 -1.073 1.00 64.44 91 ALA A C 1
ATOM 690 O O . ALA A 1 91 ? -20.475 10.397 -0.956 1.00 64.44 91 ALA A O 1
ATOM 691 N N . GLY A 1 92 ? -18.505 9.335 -1.206 1.00 67.50 92 GLY A N 1
ATOM 692 C CA . GLY A 1 92 ? -17.674 10.541 -1.237 1.00 67.50 92 GLY A CA 1
ATOM 693 C C . GLY A 1 92 ? -16.310 10.345 -0.576 1.00 67.50 92 GLY A C 1
ATOM 694 O O . GLY A 1 92 ? -15.805 9.226 -0.480 1.00 67.50 92 GLY A O 1
ATOM 695 N N . ASP A 1 93 ? -15.736 11.448 -0.100 1.00 72.38 93 ASP A N 1
ATOM 696 C CA . ASP A 1 93 ? -14.347 11.556 0.367 1.00 72.38 93 ASP A CA 1
ATOM 697 C C . ASP A 1 93 ? -14.137 11.181 1.844 1.00 72.38 93 ASP A C 1
ATOM 699 O O . ASP A 1 93 ? -13.199 11.641 2.502 1.00 72.38 93 ASP A O 1
ATOM 703 N N . ARG A 1 94 ? -15.036 10.371 2.413 1.00 85.06 94 ARG A N 1
ATOM 704 C CA . ARG A 1 94 ? -15.001 10.083 3.846 1.00 85.06 94 ARG A CA 1
ATOM 705 C C . ARG A 1 94 ? -13.982 8.996 4.171 1.00 85.06 94 ARG A C 1
ATOM 707 O O . ARG A 1 94 ? -14.165 7.818 3.850 1.00 85.06 94 ARG A O 1
ATOM 714 N N . LEU A 1 95 ? -12.949 9.397 4.901 1.00 90.38 95 LEU A N 1
ATOM 715 C CA . LEU A 1 95 ? -12.020 8.493 5.557 1.00 90.38 95 LEU A CA 1
ATOM 716 C C . LEU A 1 95 ? -12.258 8.518 7.064 1.00 90.38 95 LEU A C 1
ATOM 718 O O . LEU A 1 95 ? -12.620 9.547 7.628 1.00 90.38 95 LEU A O 1
ATOM 722 N N . ASP A 1 96 ? -11.997 7.399 7.722 1.00 93.31 96 ASP A N 1
ATOM 723 C CA . ASP A 1 96 ? -11.833 7.360 9.166 1.00 93.31 96 ASP A CA 1
ATOM 724 C C . ASP A 1 96 ? -10.408 6.978 9.527 1.00 93.31 96 ASP A C 1
ATOM 726 O O . ASP A 1 96 ? -9.747 6.201 8.835 1.00 93.31 96 ASP A O 1
ATOM 730 N N . PHE A 1 97 ? -9.976 7.483 10.671 1.00 94.38 97 PHE A N 1
ATOM 731 C CA . PHE A 1 97 ? -8.714 7.157 11.291 1.00 94.38 97 PHE A CA 1
ATOM 732 C C . PHE A 1 97 ? -8.945 6.431 12.611 1.00 94.38 97 PHE A C 1
ATOM 734 O O . PHE A 1 97 ? -9.714 6.885 13.459 1.00 94.38 97 PHE A O 1
ATOM 741 N N . ALA A 1 98 ? -8.269 5.309 12.804 1.00 95.44 98 ALA A N 1
ATOM 742 C CA . ALA A 1 98 ? -8.280 4.560 14.050 1.00 95.44 98 ALA A CA 1
ATOM 743 C C . ALA A 1 98 ? -6.854 4.167 14.411 1.00 95.44 98 ALA A C 1
ATOM 745 O O . ALA A 1 98 ? -5.999 4.055 13.536 1.00 95.44 98 ALA A O 1
ATOM 746 N N . TRP A 1 99 ? -6.602 3.932 15.691 1.00 94.00 99 TRP A N 1
ATOM 747 C CA . TRP A 1 99 ? -5.282 3.510 16.136 1.00 94.00 99 TRP A CA 1
ATOM 748 C C . TRP A 1 99 ? -5.362 2.561 17.317 1.00 94.00 99 TRP A C 1
ATOM 750 O O . TRP A 1 99 ? -6.264 2.670 18.150 1.00 94.00 99 TRP A O 1
ATOM 760 N N . ARG A 1 100 ? -4.428 1.616 17.390 1.00 92.75 100 ARG A N 1
ATOM 761 C CA . ARG A 1 100 ? -4.284 0.703 18.522 1.00 92.75 100 ARG A CA 1
ATOM 762 C C . ARG A 1 100 ? -3.086 1.117 19.363 1.00 92.75 100 ARG A C 1
ATOM 764 O O . ARG A 1 100 ? -1.983 1.251 18.836 1.00 92.75 100 ARG A O 1
ATOM 771 N N . ASP A 1 101 ? -3.311 1.269 20.664 1.00 85.75 101 ASP A N 1
ATOM 772 C CA . ASP A 1 101 ? -2.242 1.496 21.635 1.00 85.75 101 ASP A CA 1
ATOM 773 C C . ASP A 1 101 ? -1.381 0.235 21.798 1.00 85.75 101 ASP A C 1
ATOM 775 O O . ASP A 1 101 ? -1.840 -0.741 22.389 1.00 85.75 101 ASP A O 1
ATOM 779 N N . ASN A 1 102 ? -0.129 0.261 21.340 1.00 77.62 102 ASN A N 1
ATOM 780 C CA . ASN A 1 102 ? 0.847 -0.810 21.611 1.00 77.62 102 ASN A CA 1
ATOM 781 C C . ASN A 1 102 ? 1.675 -0.542 22.886 1.00 77.62 102 ASN A C 1
ATOM 783 O O . ASN A 1 102 ? 2.523 -1.339 23.279 1.00 77.62 102 ASN A O 1
ATOM 787 N N . GLY A 1 103 ? 1.390 0.568 23.572 1.00 64.44 103 GLY A N 1
ATOM 788 C CA . GLY A 1 103 ? 2.042 1.057 24.780 1.00 64.44 103 GLY A CA 1
ATOM 789 C C . GLY A 1 103 ? 1.657 0.333 26.074 1.00 64.44 103 GLY A C 1
ATOM 790 O O . GLY A 1 103 ? 2.333 0.517 27.087 1.00 64.44 103 GLY A O 1
ATOM 791 N N . GLY A 1 104 ? 0.619 -0.507 26.065 1.00 67.06 104 GLY A N 1
ATOM 792 C CA . GLY A 1 104 ? 0.245 -1.346 27.210 1.00 67.06 104 GLY A CA 1
ATOM 793 C C . GLY A 1 104 ? -1.225 -1.761 27.247 1.00 67.06 104 GLY A C 1
ATOM 794 O O . GLY A 1 104 ? -1.544 -2.795 27.835 1.00 67.06 104 GLY A O 1
ATOM 795 N N . GLY A 1 105 ? -2.121 -1.002 26.606 1.00 73.44 105 GLY A N 1
ATOM 796 C CA . GLY A 1 105 ? -3.555 -1.298 26.605 1.00 73.44 105 GLY A CA 1
ATOM 797 C C . GLY A 1 105 ? -4.027 -2.235 25.491 1.00 73.44 105 GLY A C 1
ATOM 798 O O . GLY A 1 105 ? -5.061 -2.881 25.659 1.00 73.44 105 GLY A O 1
ATOM 799 N N . TRP A 1 106 ? -3.320 -2.294 24.352 1.00 84.00 106 TRP A N 1
ATOM 800 C CA . TRP A 1 106 ? -3.758 -2.990 23.122 1.00 84.00 106 TRP A CA 1
ATOM 801 C C . TRP A 1 106 ? -5.169 -2.590 22.673 1.00 84.00 106 TRP A C 1
ATOM 803 O O . TRP A 1 106 ? -5.856 -3.324 21.958 1.00 84.00 106 TRP A O 1
ATOM 813 N N . ALA A 1 107 ? -5.612 -1.415 23.119 1.00 88.94 107 ALA A N 1
ATOM 814 C CA . ALA A 1 107 ? -6.958 -0.919 22.938 1.00 88.94 107 ALA A CA 1
ATOM 815 C C . ALA A 1 107 ? -7.035 -0.105 21.651 1.00 88.94 107 ALA A C 1
ATOM 817 O O . ALA A 1 107 ? -6.155 0.705 21.352 1.00 88.94 107 ALA A O 1
ATOM 818 N N . TRP A 1 108 ? -8.112 -0.320 20.906 1.00 94.25 108 TRP A N 1
ATOM 819 C CA . TRP A 1 108 ? -8.438 0.483 19.741 1.00 94.25 108 TRP A CA 1
ATOM 820 C C . TRP A 1 108 ? -9.085 1.801 20.158 1.00 94.25 108 TRP A C 1
ATOM 822 O O . TRP A 1 108 ? -9.982 1.833 20.999 1.00 94.25 108 TRP A O 1
ATOM 832 N N . ASN A 1 109 ? -8.649 2.874 19.515 1.00 92.88 109 ASN A N 1
ATOM 833 C CA . ASN A 1 109 ? -9.166 4.223 19.636 1.00 92.88 109 ASN A CA 1
ATOM 834 C C . ASN A 1 109 ? -9.730 4.657 18.281 1.00 92.88 109 ASN A C 1
ATOM 836 O O . ASN A 1 109 ? -9.116 4.424 17.237 1.00 92.88 109 ASN A O 1
ATOM 840 N N . GLY A 1 110 ? -10.885 5.317 18.305 1.00 93.69 110 GLY A N 1
ATOM 841 C CA . GLY A 1 110 ? -11.651 5.641 17.104 1.00 93.69 110 GLY A CA 1
ATOM 842 C C . GLY A 1 110 ? -12.653 4.536 16.734 1.00 93.69 110 GLY A C 1
ATOM 843 O O . GLY A 1 110 ? -12.983 3.699 17.579 1.00 93.69 110 GLY A O 1
ATOM 844 N N . PRO A 1 111 ? -13.167 4.528 15.493 1.00 94.94 111 PRO A N 1
ATOM 845 C CA . PRO A 1 111 ? -12.750 5.377 14.373 1.00 94.94 111 PRO A CA 1
ATOM 846 C C . PRO A 1 111 ? -13.145 6.854 14.549 1.00 94.94 111 PRO A C 1
ATOM 848 O O . PRO A 1 111 ? -14.239 7.164 15.016 1.00 94.94 111 PRO A O 1
ATOM 851 N N . PHE A 1 112 ? -12.244 7.766 14.186 1.00 93.12 112 PHE A N 1
ATOM 852 C CA . PHE A 1 112 ? -12.466 9.210 14.140 1.00 93.12 112 PHE A CA 1
ATOM 853 C C . PHE A 1 112 ? -12.597 9.653 12.688 1.00 93.12 112 PHE A C 1
ATOM 855 O O . PHE A 1 112 ? -11.772 9.282 11.857 1.00 93.12 112 PHE A O 1
ATOM 862 N N . GLU A 1 113 ? -13.599 10.470 12.385 1.00 90.50 113 GLU A N 1
ATOM 863 C CA . GLU A 1 113 ? -13.787 10.988 11.031 1.00 90.50 113 GLU A CA 1
ATOM 864 C C . GLU A 1 113 ? -12.603 11.871 10.614 1.00 90.50 113 GLU A C 1
ATOM 866 O O . GLU A 1 113 ? -12.222 12.805 11.326 1.00 90.50 113 GLU A O 1
ATOM 871 N N . VAL A 1 114 ? -12.060 11.602 9.428 1.00 87.94 114 VAL A N 1
ATOM 872 C CA . VAL A 1 114 ? -11.087 12.448 8.744 1.00 87.94 114 VAL A CA 1
ATOM 873 C C . VAL A 1 114 ? -11.769 13.086 7.544 1.00 87.94 114 VAL A C 1
ATOM 875 O O . VAL A 1 114 ? -12.074 12.434 6.546 1.00 87.94 114 VAL A O 1
ATOM 878 N N . LYS A 1 115 ? -11.983 14.397 7.635 1.00 77.81 115 LYS A N 1
ATOM 879 C CA . LYS A 1 115 ? -12.497 15.196 6.523 1.00 77.81 115 LYS A CA 1
ATOM 880 C C . LYS A 1 115 ? -11.333 15.645 5.661 1.00 77.81 115 LYS A C 1
ATOM 882 O O . LYS A 1 115 ? -10.691 16.649 5.963 1.00 77.81 115 LYS A O 1
ATOM 887 N N . LEU A 1 116 ? -11.059 14.884 4.612 1.00 75.75 116 LEU A N 1
ATOM 888 C CA . LEU A 1 116 ? -10.185 15.329 3.539 1.00 75.75 116 LEU A CA 1
ATOM 889 C C . LEU A 1 116 ? -11.033 15.957 2.428 1.00 75.75 116 LEU A C 1
ATOM 891 O O . LEU A 1 116 ? -12.195 15.588 2.264 1.00 75.75 116 LEU A O 1
ATOM 895 N N . PRO A 1 117 ? -10.470 16.887 1.643 1.00 73.12 117 PRO A N 1
ATOM 896 C CA . PRO A 1 117 ? -11.134 17.387 0.444 1.00 73.12 117 PRO A CA 1
ATOM 897 C C . PRO A 1 117 ? -11.259 16.320 -0.661 1.00 73.12 117 PRO A C 1
ATOM 899 O O . PRO A 1 117 ? -11.918 16.594 -1.658 1.00 73.12 117 PRO A O 1
ATOM 902 N N . HIS A 1 118 ? -10.611 15.152 -0.496 1.00 75.62 118 HIS A N 1
ATOM 903 C CA . HIS A 1 118 ? -10.491 14.047 -1.459 1.00 75.62 118 HIS A CA 1
ATOM 904 C C . HIS A 1 118 ? -10.474 12.685 -0.743 1.00 75.62 118 HIS A C 1
ATOM 906 O O . HIS A 1 118 ? -9.933 12.587 0.356 1.00 75.62 118 HIS A O 1
ATOM 912 N N . GLY A 1 119 ? -11.004 11.620 -1.353 1.00 66.25 119 GLY A N 1
ATOM 913 C CA . GLY A 1 119 ? -11.099 10.308 -0.699 1.00 66.25 119 GLY A CA 1
ATOM 914 C C . GLY A 1 119 ? -11.864 9.230 -1.468 1.00 66.25 119 GLY A C 1
ATOM 915 O O . GLY A 1 119 ? -12.604 8.450 -0.867 1.00 66.25 119 GLY A O 1
ATOM 916 N N . VAL A 1 120 ? -11.709 9.145 -2.791 1.00 71.19 120 VAL A N 1
ATOM 917 C CA . VAL A 1 120 ? -12.604 8.308 -3.619 1.00 71.19 120 VAL A CA 1
ATOM 918 C C . VAL A 1 120 ? -12.170 6.860 -3.826 1.00 71.19 120 VAL A C 1
ATOM 920 O O . VAL A 1 120 ? -12.985 6.043 -4.253 1.00 71.19 120 VAL A O 1
ATOM 923 N N . ALA A 1 121 ? -10.923 6.511 -3.520 1.00 81.50 121 ALA A N 1
ATOM 924 C CA . ALA A 1 121 ? -10.412 5.149 -3.674 1.00 81.50 121 ALA A CA 1
ATOM 925 C C . ALA A 1 121 ? -9.472 4.761 -2.523 1.00 81.50 121 ALA A C 1
ATOM 927 O O . ALA A 1 121 ? -9.369 5.477 -1.527 1.00 81.50 121 ALA A O 1
ATOM 928 N N . ALA A 1 122 ? -8.843 3.587 -2.621 1.00 87.50 122 ALA A N 1
ATOM 929 C CA . ALA A 1 122 ? -8.044 3.028 -1.536 1.00 87.50 122 ALA A CA 1
ATOM 930 C C . ALA A 1 122 ? -6.871 3.956 -1.160 1.00 87.50 122 ALA A C 1
ATOM 932 O O . ALA A 1 122 ? -6.023 4.205 -2.021 1.00 87.50 122 ALA A O 1
ATOM 933 N N . PRO A 1 123 ? -6.806 4.463 0.090 1.00 92.44 123 PRO A N 1
ATOM 934 C CA . PRO A 1 123 ? -5.713 5.323 0.520 1.00 92.44 123 PRO A CA 1
ATOM 935 C C . PRO A 1 123 ? -4.442 4.502 0.780 1.00 92.44 123 PRO A C 1
ATOM 937 O O . PRO A 1 123 ? -4.497 3.278 0.950 1.00 92.44 123 PRO A O 1
ATOM 940 N N . ALA A 1 124 ? -3.311 5.195 0.872 1.00 96.38 124 ALA A N 1
ATOM 941 C CA . ALA A 1 124 ? -2.021 4.644 1.265 1.00 96.38 124 ALA A CA 1
ATOM 942 C C . ALA A 1 124 ? -1.450 5.450 2.437 1.00 96.38 124 ALA A C 1
ATOM 944 O O . ALA A 1 124 ? -1.272 6.656 2.316 1.00 96.38 124 ALA A O 1
ATOM 945 N N . LEU A 1 125 ? -1.180 4.793 3.563 1.00 96.00 125 LEU A N 1
ATOM 946 C CA . LEU A 1 125 ? -0.657 5.375 4.802 1.00 96.00 125 LEU A CA 1
ATOM 947 C C . LEU A 1 125 ? 0.769 4.874 5.042 1.00 96.00 125 LEU A C 1
ATOM 949 O O . LEU A 1 125 ? 1.010 3.673 4.959 1.00 96.00 125 LEU A O 1
ATOM 953 N N . VAL A 1 126 ? 1.679 5.779 5.393 1.00 93.75 126 VAL A N 1
ATOM 954 C CA . VAL A 1 126 ? 3.026 5.462 5.885 1.00 93.75 126 VAL A CA 1
ATOM 955 C C . VAL A 1 126 ? 3.324 6.267 7.145 1.00 93.75 126 VAL A C 1
ATOM 957 O O . VAL A 1 126 ? 2.775 7.353 7.349 1.00 93.75 126 VAL A O 1
ATOM 960 N N . ALA A 1 127 ? 4.215 5.739 7.978 1.00 90.12 127 ALA A N 1
ATOM 961 C CA . ALA A 1 127 ? 4.793 6.460 9.100 1.00 90.12 127 ALA A CA 1
ATOM 962 C C . ALA A 1 127 ? 6.273 6.720 8.814 1.00 90.12 127 ALA A C 1
ATOM 964 O O . ALA A 1 127 ? 7.037 5.776 8.610 1.00 90.12 127 ALA A O 1
ATOM 965 N N . GLU A 1 128 ? 6.669 7.992 8.774 1.00 84.25 128 GLU A N 1
ATOM 966 C CA . GLU A 1 128 ? 8.085 8.358 8.824 1.00 84.25 128 GLU A CA 1
ATOM 967 C C . GLU A 1 128 ? 8.602 8.019 10.228 1.00 84.25 128 GLU A C 1
ATOM 969 O O . GLU A 1 128 ? 7.926 8.317 11.211 1.00 84.25 128 GLU A O 1
ATOM 974 N N . ARG A 1 129 ? 9.769 7.376 10.335 1.00 76.69 129 ARG A N 1
ATOM 975 C CA . ARG A 1 129 ? 10.420 7.163 11.635 1.00 76.69 129 ARG A CA 1
ATOM 976 C C . ARG A 1 129 ? 11.338 8.345 11.925 1.00 76.69 129 ARG A C 1
ATOM 978 O O . ARG A 1 129 ? 12.116 8.729 11.053 1.00 76.69 129 ARG A O 1
ATOM 985 N N . ALA A 1 130 ? 11.265 8.897 13.132 1.00 71.06 130 ALA A N 1
ATOM 986 C CA . ALA A 1 130 ? 12.197 9.910 13.613 1.00 71.06 130 ALA A CA 1
ATOM 987 C C . ALA A 1 130 ? 12.502 9.710 15.105 1.00 71.06 130 ALA A C 1
ATOM 989 O O . ALA A 1 130 ? 11.662 9.248 15.874 1.00 71.06 130 ALA A O 1
ATOM 990 N N . ASP A 1 131 ? 13.720 10.056 15.523 1.00 62.09 131 ASP A N 1
ATOM 991 C CA . ASP A 1 131 ? 14.171 9.770 16.889 1.00 62.09 131 ASP A CA 1
ATOM 992 C C . ASP A 1 131 ? 13.419 10.596 17.941 1.00 62.09 131 ASP A C 1
ATOM 994 O O . ASP A 1 131 ? 12.912 10.057 18.927 1.00 62.09 131 ASP A O 1
ATOM 998 N N . ASN A 1 132 ? 13.372 11.920 17.765 1.00 65.88 132 ASN A N 1
ATOM 999 C CA . ASN A 1 132 ? 12.667 12.836 18.660 1.00 65.88 132 ASN A CA 1
ATOM 1000 C C . ASN A 1 132 ? 12.558 14.243 18.029 1.00 65.88 132 ASN A C 1
ATOM 1002 O O . ASN A 1 132 ? 13.591 14.898 17.856 1.00 65.88 132 ASN A O 1
ATOM 1006 N N . PRO A 1 133 ? 11.351 14.768 17.740 1.00 73.88 133 PRO A N 1
ATOM 1007 C CA . PRO A 1 133 ? 10.031 14.178 17.993 1.00 73.88 133 PRO A CA 1
ATOM 1008 C C . PRO A 1 133 ? 9.710 12.986 17.067 1.00 73.88 133 PRO A C 1
ATOM 1010 O O . PRO A 1 133 ? 10.391 12.834 16.055 1.00 73.88 133 PRO A O 1
ATOM 1013 N N . PRO A 1 134 ? 8.675 12.179 17.392 1.00 76.19 134 PRO A N 1
ATOM 1014 C CA . PRO A 1 134 ? 8.145 11.142 16.504 1.00 76.19 134 PRO A CA 1
ATOM 1015 C C . PRO A 1 134 ? 7.896 11.670 15.086 1.00 76.19 134 PRO A C 1
ATOM 1017 O O . PRO A 1 134 ? 7.444 12.810 14.912 1.00 76.19 134 PRO A O 1
ATOM 1020 N N . GLY A 1 135 ? 8.185 10.849 14.083 1.00 80.06 135 GLY A N 1
ATOM 1021 C CA . GLY A 1 135 ? 8.027 11.204 12.682 1.00 80.06 135 GLY A CA 1
ATOM 1022 C C . GLY A 1 135 ? 6.551 11.322 12.283 1.00 80.06 135 GLY A C 1
ATOM 1023 O O . GLY A 1 135 ? 5.657 10.753 12.920 1.00 80.06 135 GLY A O 1
ATOM 1024 N N . PRO A 1 136 ? 6.238 12.115 11.246 1.00 86.81 136 PRO A N 1
ATOM 1025 C CA . PRO A 1 136 ? 4.855 12.345 10.860 1.00 86.81 136 PRO A CA 1
ATOM 1026 C C . PRO A 1 136 ? 4.223 11.109 10.204 1.00 86.81 136 PRO A C 1
ATOM 1028 O O . PRO A 1 136 ? 4.865 10.343 9.480 1.00 86.81 136 PRO A O 1
ATOM 1031 N N . LEU A 1 137 ? 2.904 10.978 10.368 1.00 91.75 137 LEU A N 1
ATOM 1032 C CA . LEU A 1 137 ? 2.101 10.134 9.485 1.00 91.75 137 LEU A CA 1
ATOM 1033 C C . LEU A 1 137 ? 1.843 10.863 8.173 1.00 91.75 137 LEU A C 1
ATOM 1035 O O . LEU A 1 137 ? 1.485 12.046 8.170 1.00 91.75 137 LEU A O 1
ATOM 1039 N N . ARG A 1 138 ? 1.952 10.135 7.064 1.00 93.44 138 ARG A N 1
ATOM 1040 C CA . ARG A 1 138 ? 1.611 10.643 5.738 1.00 93.44 138 ARG A CA 1
ATOM 1041 C C . ARG A 1 138 ? 0.640 9.730 5.030 1.00 93.44 138 ARG A C 1
ATOM 1043 O O . ARG A 1 138 ? 0.753 8.510 5.110 1.00 93.44 138 ARG A O 1
ATOM 1050 N N . ALA A 1 139 ? -0.279 10.335 4.296 1.00 94.62 139 ALA A N 1
ATOM 1051 C CA . ALA A 1 139 ? -1.237 9.616 3.483 1.00 94.62 139 ALA A CA 1
ATOM 1052 C C . ALA A 1 139 ? -1.193 10.105 2.038 1.00 94.62 139 ALA A C 1
ATOM 1054 O O . ALA A 1 139 ? -1.106 11.302 1.792 1.00 94.62 139 ALA A O 1
ATOM 1055 N N . VAL A 1 140 ? -1.312 9.186 1.089 1.00 95.50 140 VAL A N 1
ATOM 1056 C CA . VAL A 1 140 ? -1.632 9.491 -0.304 1.00 95.50 140 VAL A CA 1
ATOM 1057 C C . VAL A 1 140 ? -3.045 9.004 -0.574 1.00 95.50 140 VAL A C 1
ATOM 1059 O O . VAL A 1 140 ? -3.393 7.860 -0.267 1.00 95.50 140 VAL A O 1
ATOM 1062 N N . VAL A 1 141 ? -3.874 9.891 -1.118 1.00 94.31 141 VAL A N 1
ATOM 1063 C CA . VAL A 1 141 ? -5.308 9.659 -1.286 1.00 94.31 141 VAL A CA 1
ATOM 1064 C C . VAL A 1 141 ? -5.724 9.992 -2.721 1.00 94.31 141 VAL A C 1
ATOM 1066 O O . VAL A 1 141 ? -5.532 11.130 -3.157 1.00 94.31 141 VAL A O 1
ATOM 1069 N N . PRO A 1 142 ? -6.292 9.027 -3.467 1.00 94.19 142 PRO A N 1
ATOM 1070 C CA . PRO A 1 142 ? -6.829 9.272 -4.804 1.00 94.19 142 PRO A CA 1
ATOM 1071 C C . PRO A 1 142 ? -7.968 10.297 -4.807 1.00 94.19 142 PRO A C 1
ATOM 1073 O O . PRO A 1 142 ? -8.815 10.291 -3.908 1.00 94.19 142 PRO A O 1
ATOM 1076 N N . MET A 1 143 ? -8.019 11.134 -5.844 1.00 92.12 143 MET A N 1
ATOM 1077 C CA . MET A 1 143 ? -9.028 12.192 -5.996 1.00 92.12 143 MET A CA 1
ATOM 1078 C C . MET A 1 143 ? -10.081 11.827 -7.045 1.00 92.12 143 MET A C 1
ATOM 1080 O O . MET A 1 143 ? -9.766 11.182 -8.043 1.00 92.12 143 MET A O 1
ATOM 1084 N N . GLU A 1 144 ? -11.325 12.282 -6.852 1.00 87.75 144 GLU A N 1
ATOM 1085 C CA . GLU A 1 144 ? -12.420 12.062 -7.816 1.00 87.75 144 GLU A CA 1
ATOM 1086 C C . GLU A 1 144 ? -12.110 12.652 -9.191 1.00 87.75 144 GLU A C 1
ATOM 1088 O O . GLU A 1 144 ? -12.389 12.045 -10.222 1.00 87.75 144 GLU A O 1
ATOM 1093 N N . SER A 1 145 ? -11.470 13.822 -9.196 1.00 89.75 145 SER A N 1
ATOM 1094 C CA . SER A 1 145 ? -11.036 14.530 -10.399 1.00 89.75 145 SER A CA 1
ATOM 1095 C C . SER A 1 145 ? -9.895 13.837 -11.153 1.00 89.75 145 SER A C 1
ATOM 1097 O O . SER A 1 145 ? -9.532 14.297 -12.231 1.00 89.75 145 SER A O 1
ATOM 1099 N N . GLY A 1 146 ? -9.331 12.761 -10.596 1.00 93.50 146 GLY A N 1
ATOM 1100 C CA . GLY A 1 146 ? -8.130 12.099 -11.089 1.00 93.50 146 GLY A CA 1
ATOM 1101 C C . GLY A 1 146 ? -6.856 12.531 -10.364 1.00 93.50 146 GLY A C 1
ATOM 1102 O O . GLY A 1 146 ? -6.805 13.589 -9.740 1.00 93.50 146 GLY A O 1
ATOM 1103 N N . GLY A 1 147 ? -5.834 11.677 -10.416 1.00 95.25 147 GLY A N 1
ATOM 1104 C CA . GLY A 1 147 ? -4.594 11.826 -9.661 1.00 95.25 147 GLY A CA 1
ATOM 1105 C C . GLY A 1 147 ? -4.761 11.576 -8.155 1.00 95.25 147 GLY A C 1
ATOM 1106 O O . GLY A 1 147 ? -5.620 10.798 -7.725 1.00 95.25 147 GLY A O 1
ATOM 1107 N N . PHE A 1 148 ? -3.912 12.203 -7.338 1.00 95.75 148 PHE A N 1
ATOM 1108 C CA . PHE A 1 148 ? -3.892 12.026 -5.882 1.00 95.75 148 PHE A CA 1
ATOM 1109 C C . PHE A 1 148 ? -3.434 13.287 -5.136 1.00 95.75 148 PHE A C 1
ATOM 1111 O O . PHE A 1 148 ? -2.752 14.151 -5.687 1.00 95.75 148 PHE A O 1
ATOM 1118 N N . ALA A 1 149 ? -3.760 13.354 -3.847 1.00 94.19 149 ALA A N 1
ATOM 1119 C CA . ALA A 1 149 ? -3.215 14.328 -2.906 1.00 94.19 149 ALA A CA 1
ATOM 1120 C C . ALA A 1 149 ? -2.396 13.625 -1.810 1.00 94.19 149 ALA A C 1
ATOM 1122 O O . ALA A 1 149 ? -2.745 12.532 -1.360 1.00 94.19 149 ALA A O 1
ATOM 1123 N N . GLU A 1 150 ? -1.293 14.250 -1.403 1.00 94.12 150 GLU A N 1
ATOM 1124 C CA . GLU A 1 150 ? -0.468 13.852 -0.263 1.00 94.12 150 GLU A CA 1
ATOM 1125 C C . GLU A 1 150 ? -0.857 14.703 0.949 1.00 94.12 150 GLU A C 1
ATOM 1127 O O . GLU A 1 150 ? -0.890 15.933 0.876 1.00 94.12 150 GLU A O 1
ATOM 1132 N N . PHE A 1 151 ? -1.090 14.047 2.079 1.00 92.62 151 PHE A N 1
ATOM 1133 C CA . PHE A 1 151 ? -1.426 14.660 3.353 1.00 92.62 151 PHE A CA 1
ATOM 1134 C C . PHE A 1 151 ? -0.386 14.309 4.411 1.00 92.62 151 PHE A C 1
ATOM 1136 O O . PHE A 1 151 ? 0.121 13.190 4.455 1.00 92.62 151 PHE A O 1
ATOM 1143 N N . GLU A 1 152 ? -0.117 15.250 5.306 1.0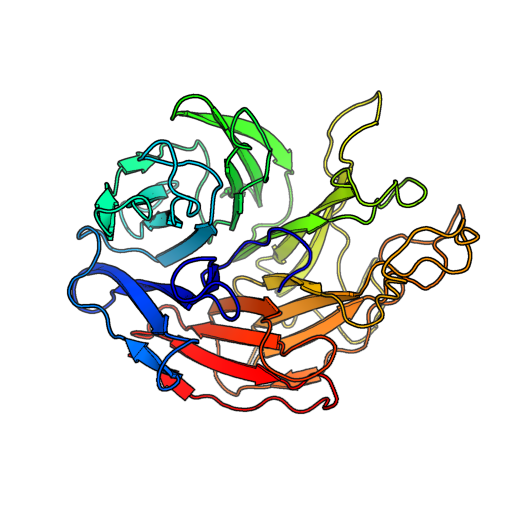0 91.56 152 GLU A N 1
ATOM 1144 C CA . GLU A 1 152 ? 0.696 15.059 6.504 1.00 91.56 152 GLU A CA 1
ATOM 1145 C C . GLU A 1 152 ? -0.169 15.272 7.746 1.00 91.56 152 GLU A C 1
ATOM 1147 O O . GLU A 1 152 ? -0.955 16.224 7.812 1.00 91.56 152 GLU A O 1
ATOM 1152 N N . ARG A 1 153 ? -0.032 14.392 8.740 1.00 90.31 153 ARG A N 1
ATOM 1153 C CA . ARG A 1 153 ? -0.715 14.551 10.020 1.00 90.31 153 ARG A CA 1
ATOM 1154 C C . ARG A 1 153 ? 0.115 15.433 10.949 1.00 90.31 153 ARG A C 1
ATOM 1156 O O . ARG A 1 153 ? 1.174 15.024 11.413 1.00 90.31 153 ARG A O 1
ATOM 1163 N N . VAL A 1 154 ? -0.411 16.606 11.286 1.00 86.19 154 VAL A N 1
ATOM 1164 C CA . VAL A 1 154 ? 0.224 17.595 12.165 1.00 86.19 154 VAL A CA 1
ATOM 1165 C C . VAL A 1 154 ? -0.716 17.922 13.320 1.00 86.19 154 VAL A C 1
ATOM 1167 O O . VAL A 1 154 ? -1.833 18.404 13.118 1.00 86.19 154 VAL A O 1
ATOM 1170 N N . SER A 1 155 ? -0.274 17.654 14.551 1.00 83.12 155 SER A N 1
ATOM 1171 C CA . SER A 1 155 ? -1.043 17.932 15.778 1.00 83.12 155 SER A CA 1
ATOM 1172 C C . SER A 1 155 ? -2.480 17.385 15.734 1.00 83.12 155 SER A C 1
ATOM 1174 O O . SER A 1 155 ? -3.429 18.050 16.144 1.00 83.12 155 SER A O 1
ATOM 1176 N N . GLY A 1 156 ? -2.647 16.182 15.178 1.00 81.38 156 GLY A N 1
ATOM 1177 C CA . GLY A 1 156 ? -3.941 15.509 15.038 1.00 81.38 156 GLY A CA 1
ATOM 1178 C C . GLY A 1 156 ? -4.765 15.899 13.804 1.00 81.38 156 GLY A C 1
ATOM 1179 O O . GLY A 1 156 ? -5.728 15.196 13.509 1.00 81.38 156 GLY A O 1
ATOM 1180 N N . ASN A 1 157 ? -4.380 16.938 13.059 1.00 86.62 157 ASN A N 1
ATOM 1181 C CA . ASN A 1 157 ? -5.050 17.361 11.826 1.00 86.62 157 ASN A CA 1
ATOM 1182 C C . ASN A 1 157 ? -4.320 16.829 10.593 1.00 86.62 157 ASN A C 1
ATOM 1184 O O . ASN A 1 157 ? -3.103 16.687 10.618 1.00 86.62 157 ASN A O 1
ATOM 1188 N N . TRP A 1 158 ? -5.047 16.589 9.505 1.00 90.12 158 TRP A N 1
ATOM 1189 C CA . TRP A 1 158 ? -4.466 16.217 8.216 1.00 90.12 158 TRP A CA 1
ATOM 1190 C C . TRP A 1 158 ? -4.383 17.444 7.313 1.00 90.12 158 TRP A C 1
ATOM 1192 O O . TRP A 1 158 ? -5.390 18.108 7.074 1.00 90.12 158 TRP A O 1
ATOM 1202 N N . ILE A 1 159 ? -3.180 17.754 6.837 1.00 90.38 159 ILE A N 1
ATOM 1203 C CA . ILE A 1 159 ? -2.893 18.930 6.013 1.00 90.38 159 ILE A CA 1
ATOM 1204 C C . ILE A 1 159 ? -2.425 18.449 4.645 1.00 90.38 159 ILE A C 1
ATOM 1206 O O . ILE A 1 159 ? -1.505 17.639 4.570 1.00 90.38 159 ILE A O 1
ATOM 1210 N N . GLU A 1 160 ? -3.041 18.941 3.571 1.00 91.75 160 GLU A N 1
ATOM 1211 C CA . GLU A 1 160 ? -2.569 18.682 2.208 1.00 91.75 160 GLU A CA 1
ATOM 1212 C C . GLU A 1 160 ? -1.209 19.360 1.999 1.00 91.75 160 GLU A C 1
ATOM 1214 O O . GLU A 1 160 ? -1.066 20.568 2.200 1.00 91.75 160 GLU A O 1
ATOM 1219 N N . VAL A 1 161 ? -0.198 18.580 1.616 1.00 90.75 161 VAL A N 1
ATOM 1220 C CA . VAL A 1 161 ? 1.182 19.057 1.418 1.00 90.75 161 VAL A CA 1
ATOM 1221 C C . VAL A 1 161 ? 1.629 19.003 -0.038 1.00 90.75 161 VAL A C 1
ATOM 1223 O O . VAL A 1 161 ? 2.619 19.647 -0.397 1.00 90.75 161 VAL A O 1
ATOM 1226 N N . ALA A 1 162 ? 0.930 18.232 -0.871 1.00 91.50 162 ALA A N 1
ATOM 1227 C CA . ALA A 1 162 ? 1.146 18.169 -2.307 1.00 91.50 162 ALA A CA 1
ATOM 1228 C C . ALA A 1 162 ? -0.071 17.559 -3.014 1.00 91.50 162 ALA A C 1
ATOM 1230 O O . ALA A 1 162 ? -0.860 16.832 -2.413 1.00 91.50 162 ALA A O 1
ATOM 1231 N N . ARG A 1 163 ? -0.166 17.806 -4.319 1.00 92.06 163 ARG A N 1
ATOM 1232 C CA . ARG A 1 163 ? -1.203 17.270 -5.199 1.00 92.06 163 ARG A CA 1
ATOM 1233 C C . ARG A 1 163 ? -0.623 16.973 -6.575 1.00 92.06 163 ARG A C 1
ATOM 1235 O O . ARG A 1 163 ? 0.280 17.675 -7.031 1.00 92.06 163 ARG A O 1
ATOM 1242 N N . VAL A 1 164 ? -1.188 15.964 -7.226 1.00 94.31 164 VAL A N 1
ATOM 1243 C CA . VAL A 1 164 ? -0.966 15.622 -8.630 1.00 94.31 164 VAL A CA 1
ATOM 1244 C C . VAL A 1 164 ? -2.317 15.427 -9.291 1.00 94.31 164 VAL A C 1
ATOM 1246 O O . VAL A 1 164 ? -3.083 14.575 -8.849 1.00 94.31 164 VAL A O 1
ATOM 1249 N N . ASP A 1 165 ? -2.595 16.182 -10.348 1.00 94.56 165 ASP A N 1
ATOM 1250 C CA . ASP A 1 165 ? -3.737 15.920 -11.225 1.00 94.56 165 ASP A CA 1
ATOM 1251 C C . ASP A 1 165 ? -3.334 14.885 -12.287 1.00 94.56 165 ASP A C 1
ATOM 1253 O O . ASP A 1 165 ? -2.186 14.853 -12.738 1.00 94.56 165 ASP A O 1
ATOM 1257 N N . GLY A 1 166 ? -4.257 14.017 -12.696 1.00 95.00 166 GLY A N 1
ATOM 1258 C CA . GLY A 1 166 ? -3.942 12.950 -13.644 1.00 95.00 166 GLY A CA 1
ATOM 1259 C C . GLY A 1 166 ? -5.106 12.006 -13.905 1.00 95.00 166 GLY A C 1
ATOM 1260 O O . GLY A 1 166 ? -6.267 12.393 -13.807 1.00 95.00 166 GLY A O 1
ATOM 1261 N N . ASP A 1 167 ? -4.789 10.757 -14.237 1.00 95.31 167 ASP A N 1
ATOM 1262 C CA . ASP A 1 167 ? -5.788 9.722 -14.500 1.00 95.31 167 ASP A CA 1
ATOM 1263 C C . ASP A 1 167 ? -6.605 9.398 -13.238 1.00 95.31 167 ASP A C 1
ATOM 1265 O O . ASP A 1 167 ? -6.095 9.456 -12.119 1.00 95.31 167 ASP A O 1
ATOM 1269 N N . VAL A 1 168 ? -7.874 9.009 -13.392 1.00 95.00 168 VAL A N 1
ATOM 1270 C CA . VAL A 1 168 ? -8.660 8.457 -12.274 1.00 95.00 168 VAL A CA 1
ATOM 1271 C C . VAL A 1 168 ? -7.996 7.169 -11.798 1.00 95.00 168 VAL A C 1
ATOM 1273 O O . VAL A 1 168 ? -7.783 6.259 -12.597 1.00 95.00 168 VAL A O 1
ATOM 1276 N N . LEU A 1 169 ? -7.668 7.081 -10.508 1.00 95.19 169 LEU A N 1
ATOM 1277 C CA . LEU A 1 169 ? -6.913 5.962 -9.941 1.00 95.19 169 LEU A CA 1
ATOM 1278 C C . LEU A 1 169 ? -7.840 4.970 -9.224 1.00 95.19 169 LEU A C 1
ATOM 1280 O O . LEU A 1 169 ? -8.710 5.358 -8.447 1.00 95.19 169 LEU A O 1
ATOM 1284 N N . GLN A 1 170 ? -7.626 3.672 -9.451 1.00 92.88 170 GLN A N 1
ATOM 1285 C CA . GLN A 1 170 ? -8.332 2.583 -8.759 1.00 92.88 170 GLN A CA 1
ATOM 1286 C C . GLN A 1 170 ? -7.794 2.352 -7.339 1.00 92.88 170 GLN A C 1
ATOM 1288 O O . GLN A 1 170 ? -8.522 1.883 -6.463 1.00 92.88 170 GLN A O 1
ATOM 1293 N N . GLY A 1 171 ? -6.519 2.668 -7.118 1.00 92.56 171 GLY A N 1
ATOM 1294 C CA . GLY A 1 171 ? -5.832 2.528 -5.842 1.00 92.56 171 GLY A CA 1
ATOM 1295 C C . GLY A 1 171 ? -4.358 2.903 -5.959 1.00 92.56 171 GLY A C 1
ATOM 1296 O O . GLY A 1 171 ? -3.796 2.941 -7.057 1.00 92.56 171 GLY A O 1
ATOM 1297 N N . VAL A 1 172 ? -3.748 3.184 -4.812 1.00 97.25 172 VAL A N 1
ATOM 1298 C CA . VAL A 1 172 ? -2.360 3.645 -4.693 1.00 97.25 172 VAL A CA 1
ATOM 1299 C C . VAL A 1 172 ? -1.616 2.871 -3.607 1.00 97.25 172 VAL A C 1
ATOM 1301 O O . VAL A 1 172 ? -2.218 2.428 -2.631 1.00 97.25 172 VAL A O 1
ATOM 1304 N N . SER A 1 173 ? -0.303 2.754 -3.770 1.00 97.88 173 SER A N 1
ATOM 1305 C CA . SER A 1 173 ? 0.662 2.377 -2.738 1.00 97.88 173 SER A CA 1
ATOM 1306 C C . SER A 1 173 ? 1.660 3.509 -2.567 1.00 97.88 173 SER A C 1
ATOM 1308 O O . SER A 1 173 ? 2.004 4.173 -3.541 1.00 97.88 173 SER A O 1
ATOM 1310 N N . PHE A 1 174 ? 2.162 3.687 -1.354 1.00 96.44 174 PHE A N 1
ATOM 1311 C CA . PHE A 1 174 ? 3.094 4.734 -0.982 1.00 96.44 174 PHE A CA 1
ATOM 1312 C C . PHE A 1 174 ? 4.309 4.141 -0.262 1.00 96.44 174 PHE A C 1
ATOM 1314 O O . PHE A 1 174 ? 4.160 3.307 0.630 1.00 96.44 174 PHE A O 1
ATOM 1321 N N . LEU A 1 175 ? 5.500 4.562 -0.675 1.00 93.81 175 LEU A N 1
ATOM 1322 C CA . LEU A 1 175 ? 6.795 4.107 -0.184 1.00 93.81 175 LEU A CA 1
ATOM 1323 C C . LEU A 1 175 ? 7.682 5.317 0.111 1.00 93.81 175 LEU A C 1
ATOM 1325 O O . LEU A 1 175 ? 7.745 6.261 -0.680 1.00 93.81 175 LEU A O 1
ATOM 1329 N N . LEU A 1 176 ? 8.403 5.257 1.225 1.00 88.81 176 LEU A N 1
ATOM 1330 C CA . LEU A 1 176 ? 9.556 6.118 1.476 1.00 88.81 176 LEU A CA 1
ATOM 1331 C C . LEU A 1 176 ? 10.800 5.346 1.033 1.00 88.81 176 LEU A C 1
ATOM 1333 O O . LEU A 1 176 ? 11.015 4.245 1.514 1.00 88.81 176 LEU A O 1
ATOM 1337 N N . SER A 1 177 ? 11.586 5.845 0.091 1.00 83.19 177 SER A N 1
ATOM 1338 C CA . SER A 1 177 ? 12.741 5.142 -0.477 1.00 83.19 177 SER A CA 1
ATOM 1339 C C . SER A 1 177 ? 14.057 5.695 0.061 1.00 83.19 177 SER A C 1
ATOM 1341 O O . SER A 1 177 ? 14.119 6.856 0.448 1.00 83.19 177 SER A O 1
ATOM 1343 N N . PHE A 1 178 ? 15.124 4.894 0.039 1.00 73.62 178 PHE A N 1
ATOM 1344 C CA . PHE A 1 178 ? 16.505 5.382 0.191 1.00 73.62 178 PHE A CA 1
ATOM 1345 C C . PHE A 1 178 ? 17.151 5.781 -1.146 1.00 73.62 178 PHE A C 1
ATOM 1347 O O . PHE A 1 178 ? 18.218 6.384 -1.166 1.00 73.62 178 PHE A O 1
ATOM 1354 N N . VAL A 1 179 ? 16.521 5.444 -2.274 1.00 72.06 179 VAL A N 1
ATOM 1355 C CA . VAL A 1 179 ? 17.021 5.762 -3.617 1.00 72.06 179 VAL A CA 1
ATOM 1356 C C . VAL A 1 179 ? 16.385 7.065 -4.089 1.00 72.06 179 VAL A C 1
ATOM 1358 O O . VAL A 1 179 ? 15.162 7.206 -4.054 1.00 72.06 179 VAL A O 1
ATOM 1361 N N . GLY A 1 180 ? 17.218 8.006 -4.535 1.00 67.00 180 GLY A N 1
ATOM 1362 C CA . GLY A 1 180 ? 16.779 9.236 -5.190 1.00 67.00 180 GLY A CA 1
ATOM 1363 C C . GLY A 1 180 ? 16.683 9.068 -6.709 1.00 67.00 180 GLY A C 1
ATOM 1364 O O . GLY A 1 180 ? 17.560 8.458 -7.313 1.00 67.00 180 GLY A O 1
ATOM 1365 N N . SER A 1 181 ? 15.654 9.628 -7.349 1.00 60.22 181 SER A N 1
ATOM 1366 C CA . SER A 1 181 ? 15.489 9.608 -8.818 1.00 60.22 181 SER A CA 1
ATOM 1367 C C . SER A 1 181 ? 16.325 10.659 -9.557 1.00 60.22 181 SER A C 1
ATOM 1369 O O . SER A 1 181 ? 16.403 10.628 -10.782 1.00 60.22 181 SER A O 1
ATOM 1371 N N . GLU A 1 182 ? 16.940 11.603 -8.837 1.00 53.94 182 GLU A N 1
ATOM 1372 C CA . GLU A 1 182 ? 17.609 12.785 -9.416 1.00 53.94 182 GLU A CA 1
ATOM 1373 C C . GLU A 1 182 ? 19.003 13.075 -8.867 1.00 53.94 182 GLU A C 1
ATOM 1375 O O . GLU A 1 182 ? 19.690 13.976 -9.351 1.00 53.94 182 GLU A O 1
ATOM 1380 N N . ALA A 1 183 ? 19.420 12.348 -7.839 1.00 50.06 183 ALA A N 1
ATOM 1381 C CA . ALA A 1 183 ? 20.689 12.557 -7.172 1.00 50.06 183 ALA A CA 1
ATOM 1382 C C . ALA A 1 183 ? 21.399 11.220 -7.008 1.00 50.06 183 ALA A C 1
ATOM 1384 O O . ALA A 1 183 ? 20.762 10.168 -6.968 1.00 50.06 183 ALA A O 1
ATOM 1385 N N . TRP A 1 184 ? 22.725 11.283 -6.883 1.00 52.19 184 TRP A N 1
ATOM 1386 C CA . TRP A 1 184 ? 23.483 10.151 -6.373 1.00 52.19 184 TRP A CA 1
ATOM 1387 C C . TRP A 1 184 ? 22.844 9.708 -5.058 1.00 52.19 184 TRP A C 1
ATOM 1389 O O . TRP A 1 184 ? 22.504 10.579 -4.250 1.00 52.19 184 TRP A O 1
ATOM 1399 N N . PRO A 1 185 ? 22.633 8.401 -4.861 1.00 51.44 185 PRO A N 1
ATOM 1400 C CA . PRO A 1 185 ? 22.006 7.906 -3.651 1.00 51.44 185 PRO A CA 1
ATOM 1401 C C . PRO A 1 185 ? 22.746 8.464 -2.432 1.00 51.44 185 PRO A C 1
ATOM 1403 O O . PRO A 1 185 ? 23.966 8.321 -2.310 1.00 51.44 185 PRO A O 1
ATOM 1406 N N . SER A 1 186 ? 22.011 9.190 -1.592 1.00 45.34 186 SER A N 1
ATOM 1407 C CA . SER A 1 186 ? 22.552 9.796 -0.384 1.00 45.34 186 SER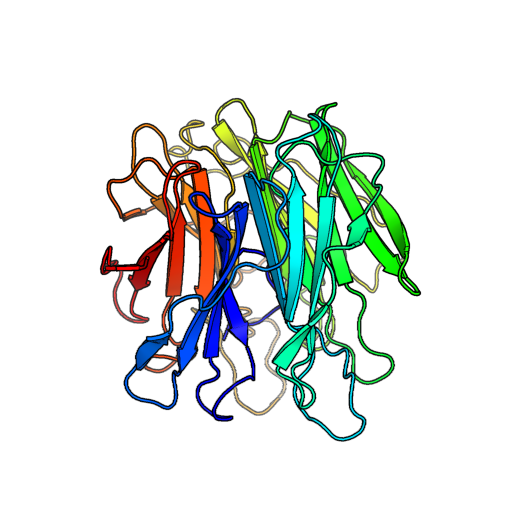 A CA 1
ATOM 1408 C C . SER A 1 186 ? 22.966 8.712 0.603 1.00 45.34 186 SER A C 1
ATOM 1410 O O . SER A 1 186 ? 22.571 7.547 0.496 1.00 45.34 186 SER A O 1
ATOM 1412 N N . GLU A 1 187 ? 23.798 9.104 1.565 1.00 48.06 187 GLU A N 1
ATOM 1413 C CA . GLU A 1 187 ? 24.122 8.278 2.722 1.00 48.06 187 GLU A CA 1
ATOM 1414 C C . GLU A 1 187 ? 22.828 7.701 3.324 1.00 48.06 187 GLU A C 1
ATOM 1416 O O . GLU A 1 187 ? 21.780 8.348 3.312 1.00 48.06 187 GLU A O 1
ATOM 1421 N N . ARG A 1 188 ? 22.908 6.454 3.800 1.00 49.59 188 ARG A N 1
ATOM 1422 C CA . ARG A 1 188 ? 21.801 5.556 4.194 1.00 49.59 188 ARG A CA 1
ATOM 1423 C C . ARG A 1 188 ? 20.816 6.133 5.231 1.00 49.59 188 ARG A C 1
ATOM 1425 O O . ARG A 1 188 ? 19.826 5.479 5.545 1.00 49.59 188 ARG A O 1
ATOM 1432 N N . ASP A 1 189 ? 21.101 7.321 5.752 1.00 43.91 189 ASP A N 1
ATOM 1433 C CA . ASP A 1 189 ? 20.500 7.911 6.943 1.00 43.91 189 ASP A CA 1
ATOM 1434 C C . ASP A 1 189 ? 19.436 8.986 6.632 1.00 43.91 189 ASP A C 1
ATOM 1436 O O . ASP A 1 189 ? 18.761 9.455 7.546 1.00 43.91 189 ASP A O 1
ATOM 1440 N N . GLU A 1 190 ? 19.209 9.338 5.359 1.00 56.19 190 GLU A N 1
ATOM 1441 C CA . GLU A 1 190 ? 18.112 10.227 4.939 1.00 56.19 190 GLU A CA 1
ATOM 1442 C C . GLU A 1 190 ? 17.210 9.540 3.898 1.00 56.19 190 GLU A C 1
ATOM 1444 O O . GLU A 1 190 ? 17.689 8.891 2.966 1.00 56.19 190 GLU A O 1
ATOM 1449 N N . TYR A 1 191 ? 15.882 9.662 4.047 1.00 63.06 191 TYR A N 1
ATOM 1450 C CA . TYR A 1 191 ? 14.942 9.181 3.028 1.00 63.06 191 TYR A CA 1
ATOM 1451 C C . TYR A 1 191 ? 15.196 9.932 1.710 1.00 63.06 191 TYR A C 1
ATOM 1453 O O . TYR A 1 191 ? 15.041 11.154 1.662 1.00 63.06 191 TYR A O 1
ATOM 1461 N N . GLY A 1 192 ? 15.546 9.179 0.664 1.00 69.12 192 GLY A N 1
ATOM 1462 C CA . GLY A 1 192 ? 15.667 9.622 -0.722 1.00 69.12 192 GLY A CA 1
ATOM 1463 C C . GLY A 1 192 ? 14.301 10.006 -1.283 1.00 69.12 192 GLY A C 1
ATOM 1464 O O . GLY A 1 192 ? 13.748 11.036 -0.919 1.00 69.12 192 GLY A O 1
ATOM 1465 N N . ASP A 1 193 ? 13.706 9.210 -2.168 1.00 80.44 193 ASP A N 1
ATOM 1466 C CA . ASP A 1 193 ? 12.434 9.599 -2.785 1.00 80.44 193 ASP A CA 1
ATOM 1467 C C . ASP A 1 193 ? 11.190 9.096 -2.057 1.00 80.44 193 ASP A C 1
ATOM 1469 O O . ASP A 1 193 ? 11.110 7.976 -1.562 1.00 80.44 193 ASP A O 1
ATOM 1473 N N . ARG A 1 194 ? 10.133 9.901 -2.110 1.00 89.12 194 ARG A N 1
ATOM 1474 C CA . ARG A 1 194 ? 8.758 9.444 -1.906 1.00 89.12 194 ARG A CA 1
ATOM 1475 C C . ARG A 1 194 ? 8.248 8.859 -3.210 1.00 89.12 194 ARG A C 1
ATOM 1477 O O . ARG A 1 194 ? 8.245 9.565 -4.213 1.00 89.12 194 ARG A O 1
ATOM 1484 N N . VAL A 1 195 ? 7.790 7.611 -3.196 1.00 92.69 195 VAL A N 1
ATOM 1485 C CA . VAL A 1 195 ? 7.341 6.898 -4.399 1.00 92.69 195 VAL A CA 1
ATOM 1486 C C . VAL A 1 195 ? 5.891 6.462 -4.248 1.00 92.69 195 VAL A C 1
ATOM 1488 O O . VAL A 1 195 ? 5.524 5.832 -3.257 1.00 92.69 195 VAL A O 1
ATOM 1491 N N . VAL A 1 196 ? 5.069 6.766 -5.250 1.00 96.75 196 VAL A N 1
ATOM 1492 C CA . VAL A 1 196 ? 3.690 6.280 -5.351 1.00 96.75 196 VAL A CA 1
ATOM 1493 C C . VAL A 1 196 ? 3.579 5.343 -6.540 1.00 96.75 196 VAL A C 1
ATOM 1495 O O . VAL A 1 196 ? 3.887 5.733 -7.663 1.00 96.75 196 VAL A O 1
ATOM 1498 N N . ALA A 1 197 ? 3.100 4.125 -6.296 1.00 96.94 197 ALA A N 1
ATOM 1499 C CA . ALA A 1 197 ? 2.653 3.217 -7.345 1.00 96.94 197 ALA A CA 1
ATOM 1500 C C . ALA A 1 197 ? 1.129 3.276 -7.439 1.00 96.94 197 ALA A C 1
ATOM 1502 O O . ALA A 1 197 ? 0.443 3.193 -6.420 1.00 96.94 197 ALA A O 1
ATOM 1503 N N . ALA A 1 198 ? 0.587 3.406 -8.644 1.00 97.31 198 ALA A N 1
ATOM 1504 C CA . ALA A 1 198 ? -0.843 3.579 -8.859 1.00 97.31 198 ALA A CA 1
ATOM 1505 C C . ALA A 1 198 ? -1.335 2.769 -10.056 1.00 97.31 198 ALA A C 1
ATOM 1507 O O . ALA A 1 198 ? -0.617 2.597 -11.039 1.00 97.31 198 ALA A O 1
ATOM 1508 N N . VAL A 1 199 ? -2.586 2.315 -9.994 1.00 96.56 199 VAL A N 1
ATOM 1509 C CA . VAL A 1 199 ? -3.276 1.743 -11.156 1.00 96.56 199 VAL A CA 1
ATOM 1510 C C . VAL A 1 199 ? -4.373 2.704 -11.590 1.00 96.56 199 VAL A C 1
ATOM 1512 O O . VAL A 1 199 ? -5.297 2.988 -10.826 1.00 96.56 199 VAL A O 1
ATOM 1515 N N . ALA A 1 200 ? -4.284 3.199 -12.819 1.00 95.44 200 ALA A N 1
ATOM 1516 C CA . ALA A 1 200 ? -5.306 4.039 -13.428 1.00 95.44 200 ALA A CA 1
ATOM 1517 C C . ALA A 1 200 ? -6.565 3.228 -13.790 1.00 95.44 200 ALA A C 1
ATOM 1519 O O . ALA A 1 200 ? -6.540 2.003 -13.920 1.00 95.44 200 ALA A O 1
ATOM 1520 N N . ALA A 1 201 ? -7.703 3.898 -13.969 1.00 93.81 201 ALA A N 1
ATOM 1521 C CA . ALA A 1 201 ? -8.995 3.281 -14.278 1.00 93.81 201 ALA A CA 1
ATOM 1522 C C . ALA A 1 201 ? -8.991 2.495 -15.602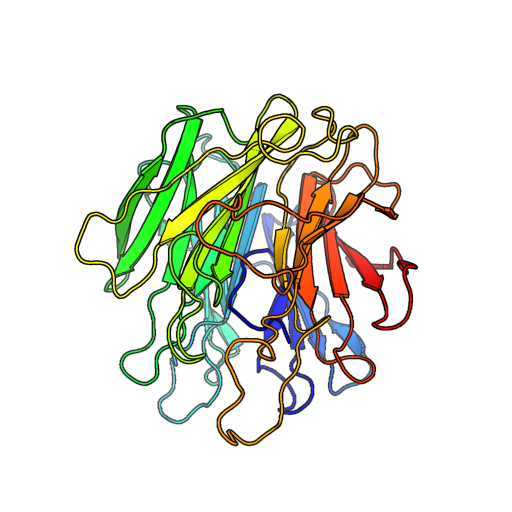 1.00 93.81 201 ALA A C 1
ATOM 1524 O O . ALA A 1 201 ? -9.739 1.532 -15.746 1.00 93.81 201 ALA A O 1
ATOM 1525 N N . ASN A 1 202 ? -8.115 2.863 -16.539 1.00 93.00 202 ASN A N 1
ATOM 1526 C CA . ASN A 1 202 ? -7.880 2.140 -17.792 1.00 93.00 202 ASN A CA 1
ATOM 1527 C C . ASN A 1 202 ? -6.962 0.906 -17.640 1.00 93.00 202 ASN A C 1
ATOM 1529 O O . ASN A 1 202 ? -6.692 0.236 -18.630 1.00 93.00 202 ASN A O 1
ATOM 1533 N N . GLY A 1 203 ? -6.479 0.617 -16.427 1.00 93.88 203 GLY A N 1
ATOM 1534 C CA . GLY A 1 203 ? -5.606 -0.515 -16.115 1.00 93.88 203 GLY A CA 1
ATOM 1535 C C . GLY A 1 203 ? -4.110 -0.253 -16.298 1.00 93.88 203 GLY A C 1
ATOM 1536 O O . GLY A 1 203 ? -3.304 -1.160 -16.085 1.00 93.88 203 GLY A O 1
ATOM 1537 N N . THR A 1 204 ? -3.707 0.971 -16.655 1.00 93.88 204 THR A N 1
ATOM 1538 C CA . THR A 1 204 ? -2.292 1.353 -16.734 1.00 93.88 204 THR A CA 1
ATOM 1539 C C . THR A 1 204 ? -1.678 1.433 -15.336 1.00 93.88 204 THR A C 1
ATOM 1541 O O . THR A 1 204 ? -2.194 2.130 -14.463 1.00 93.88 204 THR A O 1
ATOM 1544 N N . LEU A 1 205 ? -0.552 0.748 -15.135 1.00 95.00 205 LEU A N 1
ATOM 1545 C CA . LEU A 1 205 ? 0.276 0.865 -13.933 1.00 95.00 205 LEU A CA 1
ATOM 1546 C C . LEU A 1 205 ? 1.242 2.045 -14.092 1.00 95.00 205 LEU A C 1
ATOM 1548 O O . LEU A 1 205 ? 1.857 2.208 -15.147 1.00 95.00 205 LEU A O 1
ATOM 1552 N N . GLN A 1 206 ? 1.357 2.870 -13.056 1.00 94.38 206 GLN A N 1
ATOM 1553 C CA . GLN A 1 206 ? 2.080 4.140 -13.088 1.00 94.38 206 GLN A CA 1
ATOM 1554 C C . GLN A 1 206 ? 2.912 4.327 -11.818 1.00 94.38 206 GLN A C 1
ATOM 1556 O O . GLN A 1 206 ? 2.503 3.893 -10.738 1.00 94.38 206 GLN A O 1
ATOM 1561 N N . LEU A 1 207 ? 4.049 5.009 -11.946 1.00 94.31 207 LEU A N 1
ATOM 1562 C CA . LEU A 1 207 ? 4.863 5.479 -10.829 1.00 94.31 207 LEU A CA 1
ATOM 1563 C C . LEU A 1 207 ? 4.908 6.998 -10.798 1.00 94.31 207 LEU A C 1
ATOM 1565 O O . LEU A 1 207 ? 4.922 7.669 -11.830 1.00 94.31 207 LEU A O 1
ATOM 1569 N N . TYR A 1 208 ? 5.007 7.523 -9.590 1.00 93.69 208 TYR A N 1
ATOM 1570 C CA . TYR A 1 208 ? 5.313 8.912 -9.323 1.00 93.69 208 TYR A CA 1
ATOM 1571 C C . TYR A 1 208 ? 6.421 8.958 -8.291 1.00 93.69 208 TYR A C 1
ATOM 1573 O O . TYR A 1 208 ? 6.436 8.142 -7.367 1.00 93.69 208 TYR A O 1
ATOM 1581 N N . ALA A 1 209 ? 7.310 9.932 -8.413 1.00 89.88 209 ALA A N 1
ATOM 1582 C CA . ALA A 1 209 ? 8.294 10.188 -7.378 1.00 89.88 209 ALA A CA 1
ATOM 1583 C C . ALA A 1 209 ? 8.385 11.654 -7.041 1.00 89.88 209 ALA A C 1
ATOM 1585 O O . ALA A 1 209 ? 8.189 12.528 -7.882 1.00 89.88 209 ALA A O 1
ATOM 1586 N N . ARG A 1 210 ? 8.698 11.910 -5.784 1.00 85.81 210 ARG A N 1
ATOM 1587 C CA . ARG A 1 210 ? 8.952 13.237 -5.268 1.00 85.81 210 ARG A CA 1
ATOM 1588 C C . ARG A 1 210 ? 10.216 13.173 -4.442 1.00 85.81 210 ARG A C 1
ATOM 1590 O O . ARG A 1 210 ? 10.266 12.447 -3.450 1.00 85.81 210 ARG A O 1
ATOM 1597 N N . GLN A 1 211 ? 11.200 13.955 -4.861 1.00 75.69 211 GLN A N 1
ATOM 1598 C CA . GLN A 1 211 ? 12.496 14.007 -4.210 1.00 75.69 211 GLN A CA 1
ATOM 1599 C C . GLN A 1 211 ? 12.351 14.376 -2.728 1.00 75.69 211 GLN A C 1
ATOM 1601 O O . GLN A 1 211 ? 11.613 15.309 -2.374 1.00 75.69 211 GLN A O 1
ATOM 1606 N N . GLY A 1 212 ? 13.031 13.625 -1.866 1.00 64.62 212 GLY A N 1
ATOM 1607 C CA . GLY A 1 212 ? 13.214 13.966 -0.461 1.00 64.62 212 GLY A CA 1
ATOM 1608 C C . GLY A 1 212 ? 14.295 15.022 -0.252 1.00 64.62 212 GLY A C 1
ATOM 1609 O O . GLY A 1 212 ? 14.774 15.676 -1.179 1.00 64.62 212 GLY A O 1
ATOM 1610 N N . TYR A 1 213 ? 14.625 15.250 1.012 1.00 57.28 213 TYR A N 1
ATOM 1611 C CA . TYR A 1 213 ? 15.703 16.153 1.417 1.00 57.28 213 TYR A CA 1
ATOM 1612 C C . TYR A 1 213 ? 17.072 15.585 0.967 1.00 57.28 213 TYR A C 1
ATOM 1614 O O . TYR A 1 213 ? 17.166 14.365 0.862 1.00 57.28 213 TYR A O 1
ATOM 1622 N N . PRO A 1 214 ? 18.123 16.394 0.682 1.00 51.34 214 PRO A N 1
ATOM 1623 C CA . PRO A 1 214 ? 18.241 17.858 0.695 1.00 51.34 214 PRO A CA 1
ATOM 1624 C C . PRO A 1 214 ? 18.169 18.484 -0.715 1.00 51.34 214 PRO A C 1
ATOM 1626 O O . PRO A 1 214 ? 19.178 18.600 -1.407 1.00 51.34 214 PRO A O 1
ATOM 1629 N N . SER A 1 215 ? 17.000 18.967 -1.152 1.00 48.25 215 SER A N 1
ATOM 1630 C CA . SER A 1 215 ? 16.873 19.697 -2.430 1.00 48.25 215 SER A CA 1
ATOM 1631 C C . SER A 1 215 ? 16.336 21.126 -2.230 1.00 48.25 215 SER A C 1
ATOM 1633 O O . SER A 1 215 ? 15.327 21.306 -1.540 1.00 48.25 215 SER A O 1
ATOM 1635 N N . PRO A 1 216 ? 16.986 22.165 -2.800 1.00 40.59 216 PRO A N 1
ATOM 1636 C CA . PRO A 1 216 ? 16.652 23.571 -2.552 1.00 40.59 216 PRO A CA 1
ATOM 1637 C C . PRO A 1 216 ? 15.471 24.130 -3.376 1.00 40.59 216 PRO A C 1
ATOM 1639 O O . PRO A 1 216 ? 15.204 25.324 -3.281 1.00 40.59 216 PRO A O 1
ATOM 1642 N N . ASN A 1 217 ? 14.760 23.332 -4.186 1.00 47.09 217 ASN A N 1
ATOM 1643 C CA . ASN A 1 217 ? 13.663 23.799 -5.057 1.00 47.09 217 ASN A CA 1
ATOM 1644 C C . ASN A 1 217 ? 12.548 22.735 -5.214 1.00 47.09 217 ASN A C 1
ATOM 1646 O O . ASN A 1 217 ? 12.749 21.586 -4.836 1.00 47.09 217 ASN A O 1
ATOM 1650 N N . PRO A 1 218 ? 11.316 23.107 -5.619 1.00 50.62 218 PRO A N 1
ATOM 1651 C CA . PRO A 1 218 ? 10.107 22.613 -4.962 1.00 50.62 218 PRO A CA 1
ATOM 1652 C C . PRO A 1 218 ? 9.823 21.129 -5.217 1.00 50.62 218 PRO A C 1
ATOM 1654 O O . PRO A 1 218 ? 9.614 20.736 -6.361 1.00 50.62 218 PRO A O 1
ATOM 1657 N N . ARG A 1 219 ? 9.755 20.348 -4.122 1.00 64.69 219 ARG A N 1
ATOM 1658 C CA . ARG A 1 219 ? 8.638 19.519 -3.588 1.00 64.69 219 ARG A CA 1
ATOM 1659 C C . ARG A 1 219 ? 7.491 19.111 -4.541 1.00 64.69 219 ARG A C 1
ATOM 1661 O O . ARG A 1 219 ? 6.350 18.957 -4.104 1.00 64.69 219 ARG A O 1
ATOM 1668 N N . THR A 1 220 ? 7.758 18.938 -5.821 1.00 80.25 220 THR A N 1
ATOM 1669 C CA . THR A 1 220 ? 6.777 18.588 -6.846 1.00 80.25 220 THR A CA 1
ATOM 1670 C C . THR A 1 220 ? 6.915 17.117 -7.177 1.00 80.25 220 THR A C 1
ATOM 1672 O O . THR A 1 220 ? 8.010 16.561 -7.194 1.00 80.25 220 THR A O 1
ATOM 1675 N N . TRP A 1 221 ? 5.780 16.466 -7.375 1.00 89.44 221 TRP A N 1
ATOM 1676 C CA . TRP A 1 221 ? 5.766 15.106 -7.877 1.00 89.44 221 TRP A CA 1
ATOM 1677 C C . TRP A 1 221 ? 6.137 15.108 -9.357 1.00 89.44 221 TRP A C 1
ATOM 1679 O O . TRP A 1 221 ? 5.660 15.943 -10.127 1.00 89.44 221 TRP A O 1
ATOM 1689 N N . LYS A 1 222 ? 6.960 14.143 -9.746 1.00 87.12 222 LYS A N 1
ATOM 1690 C CA . LYS A 1 222 ? 7.259 13.788 -11.128 1.00 87.12 222 LYS A CA 1
ATOM 1691 C C . LYS A 1 222 ? 6.500 12.532 -11.527 1.00 87.12 222 LYS A C 1
ATOM 1693 O O . LYS A 1 222 ? 6.190 11.692 -10.681 1.00 87.12 222 LYS A O 1
ATOM 1698 N N . GLY A 1 223 ? 6.256 12.402 -12.825 1.00 88.12 223 GLY A N 1
ATOM 1699 C CA . GLY A 1 223 ? 5.415 11.366 -13.413 1.00 88.12 223 GLY A CA 1
ATOM 1700 C C . GLY A 1 223 ? 4.077 11.930 -13.917 1.00 88.12 223 GLY A C 1
ATOM 1701 O O . GLY A 1 223 ? 3.915 13.151 -13.981 1.00 88.12 223 GLY A O 1
ATOM 1702 N N . PRO A 1 224 ? 3.117 11.063 -14.280 1.00 92.00 224 PRO A N 1
ATOM 1703 C CA . PRO A 1 224 ? 3.209 9.605 -14.193 1.00 92.00 224 PRO A CA 1
ATOM 1704 C C . PRO A 1 224 ? 4.268 9.027 -15.135 1.00 92.00 224 PRO A C 1
ATOM 1706 O O . PRO A 1 224 ? 4.330 9.405 -16.298 1.00 92.00 224 PRO A O 1
ATOM 1709 N N . TYR A 1 225 ? 5.063 8.087 -14.632 1.00 90.19 225 TYR A N 1
ATOM 1710 C CA . TYR A 1 225 ? 5.884 7.187 -15.440 1.00 90.19 225 TYR A CA 1
ATOM 1711 C C . TYR A 1 225 ? 5.089 5.895 -15.635 1.00 90.19 225 TYR A C 1
ATOM 1713 O O . TYR A 1 225 ? 4.811 5.193 -14.659 1.00 90.19 225 TYR A O 1
ATOM 1721 N N . ARG A 1 226 ? 4.652 5.595 -16.856 1.00 90.69 226 ARG A N 1
ATOM 1722 C CA . ARG A 1 226 ? 3.724 4.497 -17.136 1.00 90.69 226 ARG A CA 1
ATOM 1723 C C . ARG A 1 226 ? 4.475 3.256 -17.591 1.00 90.69 226 ARG A C 1
ATOM 1725 O O . ARG A 1 226 ? 5.338 3.295 -18.468 1.00 90.69 226 ARG A O 1
ATOM 1732 N N . PHE A 1 227 ? 4.100 2.119 -17.021 1.00 89.44 227 PHE A N 1
ATOM 1733 C CA . PHE A 1 227 ? 4.557 0.819 -17.497 1.00 89.44 227 PHE A CA 1
ATOM 1734 C C . PHE A 1 227 ? 4.007 0.543 -18.897 1.00 89.44 227 PHE A C 1
ATOM 1736 O O . PHE A 1 227 ? 2.805 0.664 -19.126 1.00 89.44 227 PHE A O 1
ATOM 1743 N N . GLY A 1 228 ? 4.901 0.167 -19.816 1.00 82.94 228 GLY A N 1
ATOM 1744 C CA . GLY A 1 228 ? 4.595 -0.074 -21.228 1.00 82.94 228 GLY A CA 1
ATOM 1745 C C . GLY A 1 228 ? 4.778 1.142 -22.146 1.00 82.94 228 GLY A C 1
ATOM 1746 O O . GLY A 1 228 ? 4.793 0.956 -23.362 1.00 82.94 228 GLY A O 1
ATOM 1747 N N . GLU A 1 229 ? 4.966 2.348 -21.596 1.00 83.00 229 GLU A N 1
ATOM 1748 C CA . GLU A 1 229 ? 5.245 3.578 -22.355 1.00 83.00 229 GLU A CA 1
ATOM 1749 C C . GLU A 1 229 ? 6.621 4.141 -21.982 1.00 83.00 229 GLU A C 1
ATOM 1751 O O . GLU A 1 229 ? 7.581 3.946 -22.727 1.00 83.00 229 GLU A O 1
ATOM 1756 N N . GLU A 1 230 ? 6.740 4.798 -20.823 1.00 77.75 230 GLU A N 1
ATOM 1757 C CA . GLU A 1 230 ? 8.016 5.323 -20.328 1.00 77.75 230 GLU A CA 1
ATOM 1758 C C . GLU A 1 230 ? 8.849 4.237 -19.632 1.00 77.75 230 GLU A C 1
ATOM 1760 O O . GLU A 1 230 ? 10.066 4.204 -19.776 1.00 77.75 230 GLU A O 1
ATOM 1765 N N . ILE A 1 231 ? 8.201 3.299 -18.932 1.00 74.56 231 ILE A N 1
ATOM 1766 C CA . ILE A 1 231 ? 8.865 2.185 -18.245 1.00 74.56 231 ILE A CA 1
ATOM 1767 C C . ILE A 1 231 ? 8.771 0.936 -19.134 1.00 74.56 231 ILE A C 1
ATOM 1769 O O . ILE A 1 231 ? 7.742 0.257 -19.186 1.00 74.56 231 ILE A O 1
ATOM 1773 N N . LEU A 1 232 ? 9.849 0.656 -19.872 1.00 65.12 232 LEU A N 1
ATOM 1774 C CA . LEU A 1 232 ? 9.886 -0.300 -20.988 1.00 65.12 232 LEU A CA 1
ATOM 1775 C C . LEU A 1 232 ? 10.232 -1.744 -20.577 1.00 65.12 232 LEU A C 1
ATOM 1777 O O . LEU A 1 232 ? 11.341 -2.221 -20.831 1.00 65.12 232 LEU A O 1
ATOM 1781 N N . PRO A 1 233 ? 9.282 -2.497 -20.004 1.00 62.97 233 PRO A N 1
ATOM 1782 C CA . PRO A 1 233 ? 9.062 -3.843 -20.560 1.00 62.97 233 PRO A CA 1
ATOM 1783 C C . PRO A 1 233 ? 7.802 -3.914 -21.431 1.00 62.97 233 PRO A C 1
ATOM 1785 O O . PRO A 1 233 ? 6.690 -3.639 -20.987 1.00 62.97 233 PRO A O 1
ATOM 1788 N N . THR A 1 234 ? 7.958 -4.347 -22.684 1.00 61.78 234 THR A N 1
ATOM 1789 C CA . THR A 1 234 ? 6.920 -4.376 -23.742 1.00 61.78 234 THR A CA 1
ATOM 1790 C C . THR A 1 234 ? 5.671 -5.219 -23.432 1.00 61.78 234 THR A C 1
ATOM 1792 O O . THR A 1 234 ? 4.714 -5.223 -24.200 1.00 61.78 234 THR A O 1
ATOM 1795 N N . GLN A 1 235 ? 5.660 -5.933 -22.311 1.00 69.56 235 GLN A N 1
ATOM 1796 C CA . GLN A 1 235 ? 4.599 -6.839 -21.862 1.00 69.56 235 GLN A CA 1
ATOM 1797 C C . GLN A 1 235 ? 3.561 -6.200 -20.918 1.00 69.56 235 GLN A C 1
ATOM 1799 O O . GLN A 1 235 ? 2.606 -6.867 -20.514 1.00 69.56 235 GLN A O 1
ATOM 1804 N N . PHE A 1 236 ? 3.727 -4.929 -20.542 1.00 75.06 236 PHE A N 1
ATOM 1805 C CA . PHE A 1 236 ? 2.841 -4.220 -19.613 1.00 75.06 236 PHE A CA 1
ATOM 1806 C C . PHE A 1 236 ? 1.683 -3.491 -20.326 1.00 75.06 236 PHE A C 1
ATOM 1808 O O . PHE A 1 236 ? 1.613 -2.270 -20.346 1.00 75.06 236 PHE A O 1
ATOM 1815 N N . GLY A 1 237 ? 0.761 -4.241 -20.939 1.00 66.00 237 GLY A N 1
ATOM 1816 C CA . GLY A 1 237 ? -0.348 -3.697 -21.749 1.00 66.00 237 GLY A CA 1
ATOM 1817 C C . GLY A 1 237 ? -1.650 -3.395 -20.990 1.00 66.00 237 GLY A C 1
ATOM 1818 O O . GLY A 1 237 ? -2.660 -4.040 -21.256 1.00 66.00 237 GLY A O 1
ATOM 1819 N N . GLY A 1 238 ? -1.625 -2.492 -20.003 1.00 75.62 238 GLY A N 1
ATOM 1820 C CA . GLY A 1 238 ? -2.803 -2.108 -19.201 1.00 75.62 238 GLY A CA 1
ATOM 1821 C C . GLY A 1 238 ? -3.628 -3.231 -18.524 1.00 75.62 238 GLY A C 1
ATOM 1822 O O . GLY A 1 238 ? -4.825 -3.027 -18.321 1.00 75.62 238 GLY A O 1
ATOM 1823 N N . PRO A 1 239 ? -3.084 -4.418 -18.168 1.00 88.44 239 PRO A N 1
ATOM 1824 C CA . PRO A 1 239 ? -3.895 -5.526 -17.661 1.00 88.44 239 PRO A CA 1
ATOM 1825 C C . PRO A 1 239 ? -4.211 -5.401 -16.162 1.00 88.44 239 PRO A C 1
ATOM 1827 O O . PRO A 1 239 ? -4.631 -6.379 -15.548 1.00 88.44 239 PRO A O 1
ATOM 1830 N N . PHE A 1 240 ? -3.937 -4.264 -15.524 1.00 94.75 240 PHE A N 1
ATOM 1831 C CA . PHE A 1 240 ? -3.935 -4.163 -14.068 1.00 94.75 240 PHE A CA 1
ATOM 1832 C C . PHE A 1 240 ? -5.253 -3.633 -13.510 1.00 94.75 240 PHE A C 1
ATOM 1834 O O . PHE A 1 240 ? -6.076 -3.032 -14.204 1.00 94.75 240 PHE A O 1
ATOM 1841 N N . ARG A 1 241 ? -5.487 -3.889 -12.224 1.00 94.62 241 ARG A N 1
ATOM 1842 C CA . ARG A 1 241 ? -6.660 -3.380 -11.510 1.00 94.62 241 ARG A CA 1
ATOM 1843 C C . ARG A 1 241 ? -6.363 -3.128 -10.042 1.00 94.62 241 ARG A C 1
ATOM 1845 O O . ARG A 1 241 ? -5.421 -3.686 -9.491 1.00 94.62 241 ARG A O 1
ATOM 1852 N N . GLY A 1 242 ? -7.259 -2.388 -9.400 1.00 94.19 242 GLY A N 1
ATOM 1853 C CA . GLY A 1 242 ? -7.287 -2.290 -7.948 1.00 94.19 242 GLY A CA 1
ATOM 1854 C C . GLY A 1 242 ? -6.078 -1.568 -7.356 1.00 94.19 242 GLY A C 1
ATOM 1855 O O . GLY A 1 242 ? -5.450 -0.742 -8.015 1.00 94.19 242 GLY A O 1
ATOM 1856 N N . ARG A 1 243 ? -5.769 -1.857 -6.090 1.00 96.38 243 ARG A N 1
ATOM 1857 C CA . ARG A 1 243 ? -4.633 -1.254 -5.384 1.00 96.38 243 ARG A CA 1
ATOM 1858 C C . ARG A 1 243 ? -3.363 -2.110 -5.532 1.00 96.38 243 ARG A C 1
ATOM 1860 O O . ARG A 1 243 ? -3.405 -3.272 -5.115 1.00 96.38 243 ARG A O 1
ATOM 1867 N N . PRO A 1 244 ? -2.254 -1.554 -6.063 1.00 97.88 244 PRO A N 1
ATOM 1868 C CA . PRO A 1 244 ? -0.943 -2.205 -6.048 1.00 97.88 244 PRO A CA 1
ATOM 1869 C C . PRO A 1 244 ? -0.288 -2.112 -4.659 1.00 97.88 244 PRO A C 1
ATOM 1871 O O . PRO A 1 244 ? -0.778 -1.394 -3.791 1.00 97.88 244 PRO A O 1
ATOM 1874 N N . SER A 1 245 ? 0.847 -2.783 -4.458 1.00 98.25 245 SER A N 1
ATOM 1875 C CA . SER A 1 245 ? 1.705 -2.601 -3.281 1.00 98.25 245 SER A CA 1
ATOM 1876 C C . SER A 1 245 ? 3.177 -2.636 -3.676 1.00 98.25 245 SER A C 1
ATOM 1878 O O . SER A 1 245 ? 3.613 -3.576 -4.340 1.00 98.25 245 SER A O 1
ATOM 1880 N N . ILE A 1 246 ? 3.918 -1.596 -3.288 1.00 97.12 246 ILE A N 1
ATOM 1881 C CA . ILE A 1 246 ? 5.354 -1.449 -3.544 1.00 97.12 246 ILE A CA 1
ATOM 1882 C C . ILE A 1 246 ? 6.121 -1.360 -2.226 1.00 97.12 246 ILE A C 1
ATOM 1884 O O . ILE A 1 246 ? 5.705 -0.636 -1.321 1.00 97.12 246 ILE A O 1
ATOM 1888 N N . ILE A 1 247 ? 7.249 -2.061 -2.145 1.00 94.50 247 ILE A N 1
ATOM 1889 C CA . ILE A 1 247 ? 8.196 -1.980 -1.028 1.00 94.50 247 ILE A CA 1
ATOM 1890 C C . ILE A 1 247 ? 9.625 -1.806 -1.538 1.00 94.50 247 ILE A C 1
ATOM 1892 O O . ILE A 1 247 ? 9.915 -2.049 -2.712 1.00 94.50 247 ILE A O 1
ATOM 1896 N N . MET A 1 248 ? 10.526 -1.463 -0.621 1.00 90.06 248 MET A N 1
ATOM 1897 C CA . MET A 1 248 ? 11.962 -1.605 -0.822 1.00 90.06 248 MET A CA 1
ATOM 1898 C C . MET A 1 248 ? 12.459 -2.837 -0.059 1.00 90.06 248 MET A C 1
ATOM 1900 O O . MET A 1 248 ? 12.338 -2.910 1.166 1.00 90.06 248 MET A O 1
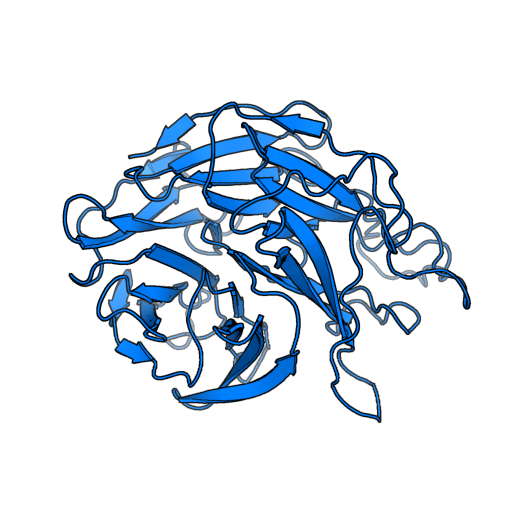ATOM 1904 N N . SER A 1 249 ? 12.990 -3.812 -0.790 1.00 88.94 249 SER A N 1
ATOM 1905 C CA . SER A 1 249 ? 13.509 -5.058 -0.227 1.00 88.94 249 SER A CA 1
ATOM 1906 C C . SER A 1 249 ? 15.028 -5.032 -0.088 1.00 88.94 249 SER A C 1
ATOM 1908 O O . SER A 1 249 ? 15.713 -4.259 -0.755 1.00 88.94 249 SER A O 1
ATOM 1910 N N . SER A 1 250 ? 15.555 -5.911 0.756 1.00 84.62 250 SER A N 1
ATOM 1911 C CA . SER A 1 250 ? 16.989 -6.166 0.895 1.00 84.62 250 SER A CA 1
ATOM 1912 C C . SER A 1 250 ? 17.556 -7.109 -0.169 1.00 84.62 250 SER A C 1
ATOM 1914 O O . SER A 1 250 ? 18.760 -7.353 -0.160 1.00 84.62 250 SER A O 1
ATOM 1916 N N . PHE A 1 251 ? 16.747 -7.636 -1.095 1.00 85.25 251 PHE A N 1
ATOM 1917 C CA . PHE A 1 251 ? 17.284 -8.455 -2.181 1.00 85.25 251 PHE A CA 1
ATOM 1918 C C . PHE A 1 251 ? 18.234 -7.631 -3.038 1.00 85.25 251 PHE A C 1
ATOM 1920 O O . PHE A 1 251 ? 17.910 -6.500 -3.398 1.00 85.25 251 PHE A O 1
ATOM 1927 N N . ASN A 1 252 ? 19.381 -8.222 -3.374 1.00 79.31 252 ASN A N 1
ATOM 1928 C CA . ASN A 1 252 ? 20.511 -7.556 -4.022 1.00 79.31 252 ASN A CA 1
ATOM 1929 C C . ASN A 1 252 ? 21.223 -6.519 -3.134 1.00 79.31 252 ASN A C 1
ATOM 1931 O O . ASN A 1 252 ? 22.141 -5.881 -3.608 1.00 79.31 252 ASN A O 1
ATOM 1935 N N . GLN A 1 253 ? 20.886 -6.340 -1.854 1.00 76.38 253 GLN A N 1
ATOM 1936 C CA . GLN A 1 253 ? 21.589 -5.386 -0.991 1.00 76.38 253 GLN A CA 1
ATOM 1937 C C . GLN A 1 253 ? 22.948 -5.940 -0.523 1.00 76.38 253 GLN A C 1
ATOM 1939 O O . GLN A 1 253 ? 23.025 -7.026 0.041 1.00 76.38 253 GLN A O 1
ATOM 1944 N N . ASN A 1 254 ? 24.017 -5.151 -0.653 1.00 66.94 254 ASN A N 1
ATOM 1945 C CA . ASN A 1 254 ? 25.323 -5.429 -0.054 1.00 66.94 254 ASN A CA 1
ATOM 1946 C C . ASN A 1 254 ? 25.465 -4.564 1.194 1.00 66.94 254 ASN A C 1
ATOM 1948 O O . ASN A 1 254 ? 25.730 -3.365 1.104 1.00 66.94 254 ASN A O 1
ATOM 1952 N N . VAL A 1 255 ? 25.314 -5.178 2.363 1.00 52.69 255 VAL A N 1
ATOM 1953 C CA . VAL A 1 255 ? 25.634 -4.541 3.640 1.00 52.69 255 VAL A CA 1
ATOM 1954 C C . VAL A 1 255 ? 26.938 -5.158 4.135 1.00 52.69 255 VAL A C 1
ATOM 1956 O O . VAL A 1 255 ? 26.922 -6.240 4.716 1.00 52.69 255 VAL A O 1
ATOM 1959 N N . SER A 1 256 ? 28.087 -4.503 3.933 1.00 47.53 256 SER A N 1
ATOM 1960 C CA . SER A 1 256 ? 29.173 -4.750 4.885 1.00 47.53 256 SER A CA 1
ATOM 1961 C C . SER A 1 256 ? 28.731 -4.111 6.197 1.00 47.53 256 SER A C 1
ATOM 1963 O O . SER A 1 256 ? 28.402 -2.928 6.230 1.00 47.53 256 SER A O 1
ATOM 1965 N N . ALA A 1 257 ? 28.660 -4.899 7.267 1.00 42.09 257 ALA A N 1
ATOM 1966 C CA . ALA A 1 257 ? 28.168 -4.490 8.586 1.00 42.09 257 ALA A CA 1
ATOM 1967 C C . ALA A 1 257 ? 29.063 -3.467 9.327 1.00 42.09 257 ALA A C 1
ATOM 1969 O O . ALA A 1 257 ? 28.929 -3.281 10.526 1.00 42.09 257 ALA A O 1
ATOM 1970 N N . ASP A 1 258 ? 29.951 -2.790 8.614 1.00 42.81 258 ASP A N 1
ATOM 1971 C CA . ASP A 1 258 ? 30.799 -1.691 9.059 1.00 42.81 258 ASP A CA 1
ATOM 1972 C C . ASP A 1 258 ? 31.089 -0.841 7.812 1.00 42.81 258 ASP A C 1
ATOM 1974 O O . ASP A 1 258 ? 31.081 -1.401 6.707 1.00 42.81 258 ASP A O 1
ATOM 1978 N N . PRO A 1 259 ? 31.347 0.474 7.920 1.00 41.84 259 PRO A N 1
ATOM 1979 C CA . PRO A 1 259 ? 31.719 1.290 6.776 1.00 41.84 259 PRO A CA 1
ATOM 1980 C C . PRO A 1 259 ? 33.251 1.340 6.619 1.00 41.84 259 PRO A C 1
ATOM 1982 O O . PRO A 1 259 ? 33.879 2.262 7.141 1.00 41.84 259 PRO A O 1
ATOM 1985 N N . PRO A 1 260 ? 33.922 0.440 5.872 1.00 40.41 260 PRO A N 1
ATOM 1986 C CA . PRO A 1 260 ? 35.214 0.778 5.320 1.00 40.41 260 PRO A CA 1
ATOM 1987 C C . PRO A 1 260 ? 34.935 1.409 3.964 1.00 40.41 260 PRO A C 1
ATOM 1989 O O . PRO A 1 260 ? 34.801 0.673 2.999 1.00 40.41 260 PRO A O 1
ATOM 1992 N N . VAL A 1 261 ? 34.786 2.739 3.911 1.00 46.50 261 VAL A N 1
ATOM 1993 C CA . VAL A 1 261 ? 34.894 3.563 2.685 1.00 46.50 261 VAL A CA 1
ATOM 1994 C C . VAL A 1 261 ? 34.573 2.755 1.420 1.00 46.50 261 VAL A C 1
ATOM 1996 O O . VAL A 1 261 ? 35.466 2.375 0.660 1.00 46.50 261 VAL A O 1
ATOM 1999 N N . ILE A 1 262 ? 33.306 2.367 1.268 1.00 46.91 262 ILE A N 1
ATOM 2000 C CA . ILE A 1 262 ? 32.889 1.579 0.115 1.00 46.91 262 ILE A CA 1
ATOM 2001 C C . ILE A 1 262 ? 32.982 2.550 -1.059 1.00 46.91 262 ILE A C 1
ATOM 2003 O O . ILE A 1 262 ? 32.348 3.606 -1.039 1.00 46.91 262 ILE A O 1
ATOM 2007 N N . SER A 1 263 ? 33.829 2.259 -2.048 1.00 49.03 263 SER A N 1
ATOM 2008 C CA . SER A 1 263 ? 33.836 3.032 -3.291 1.00 49.03 263 SER A CA 1
ATOM 2009 C C . SER A 1 263 ? 32.407 3.081 -3.830 1.00 49.03 263 SER A C 1
ATOM 2011 O O . SER A 1 263 ? 31.746 2.045 -3.833 1.00 49.03 263 SER A O 1
ATOM 2013 N N . VAL A 1 264 ? 31.946 4.244 -4.298 1.00 51.88 264 VAL A N 1
ATOM 2014 C CA . VAL A 1 264 ? 30.585 4.471 -4.837 1.00 51.88 264 VAL A CA 1
ATOM 2015 C C . VAL A 1 264 ? 30.099 3.386 -5.815 1.00 51.88 264 VAL A C 1
ATOM 2017 O O . VAL A 1 264 ? 28.905 3.134 -5.903 1.00 51.88 264 VAL A O 1
ATOM 2020 N N . ASP A 1 265 ? 31.022 2.673 -6.462 1.00 51.00 265 ASP A N 1
ATOM 2021 C CA . ASP A 1 265 ? 30.766 1.573 -7.398 1.00 51.00 265 ASP A CA 1
ATOM 2022 C C . ASP A 1 265 ? 30.383 0.222 -6.742 1.00 51.00 265 ASP A C 1
ATOM 2024 O O . ASP A 1 265 ? 30.174 -0.766 -7.447 1.00 51.00 265 ASP A O 1
ATOM 2028 N N . GLN A 1 266 ? 30.329 0.130 -5.407 1.00 53.50 266 GLN A N 1
ATOM 2029 C CA . GLN A 1 266 ? 30.065 -1.117 -4.665 1.00 53.50 266 GLN A CA 1
ATOM 2030 C C . GLN A 1 266 ? 28.857 -1.056 -3.715 1.00 53.50 266 GLN A C 1
ATOM 2032 O O . GLN A 1 266 ? 28.525 -2.073 -3.097 1.00 53.50 266 GLN A O 1
ATOM 2037 N N . VAL A 1 267 ? 28.195 0.100 -3.591 1.00 58.31 267 VAL A N 1
ATOM 2038 C CA . VAL A 1 267 ? 26.997 0.231 -2.753 1.00 58.31 267 VAL A CA 1
ATOM 2039 C C . VAL A 1 267 ? 25.795 -0.331 -3.497 1.00 58.31 267 VAL A C 1
ATOM 2041 O O . VAL A 1 267 ? 25.541 0.020 -4.647 1.00 58.31 267 VAL A O 1
ATOM 2044 N N . ARG A 1 268 ? 25.056 -1.204 -2.816 1.00 70.12 268 ARG A N 1
ATOM 2045 C CA . ARG A 1 268 ? 23.835 -1.812 -3.325 1.00 70.12 268 ARG A CA 1
ATOM 2046 C C . ARG A 1 268 ? 22.664 -1.489 -2.404 1.00 70.12 268 ARG A C 1
ATOM 2048 O O . ARG A 1 268 ? 22.748 -1.735 -1.199 1.00 70.12 268 ARG A O 1
ATOM 2055 N N . TYR A 1 269 ? 21.598 -0.926 -2.957 1.00 73.12 269 TYR A N 1
ATOM 2056 C CA . TYR A 1 269 ? 20.468 -0.338 -2.231 1.00 73.12 269 TYR A CA 1
ATOM 2057 C C . TYR A 1 269 ? 19.311 -1.315 -2.030 1.00 73.12 269 TYR A C 1
ATOM 2059 O O . TYR A 1 269 ? 18.460 -1.069 -1.177 1.00 73.12 269 TYR A O 1
ATOM 2067 N N . GLY A 1 270 ? 19.322 -2.434 -2.753 1.00 82.31 270 GLY A N 1
ATOM 2068 C CA . GLY A 1 270 ? 18.256 -3.425 -2.751 1.00 82.31 270 GLY A CA 1
ATOM 2069 C C . GLY A 1 270 ? 17.109 -3.069 -3.702 1.00 82.31 270 GLY A C 1
ATOM 2070 O O . GLY A 1 270 ? 17.007 -1.941 -4.190 1.00 82.31 270 GLY A O 1
ATOM 2071 N N . ASN A 1 271 ? 16.243 -4.032 -4.009 1.00 87.69 271 ASN A N 1
ATOM 2072 C CA . ASN A 1 271 ? 15.248 -3.884 -5.075 1.00 87.69 271 ASN A CA 1
ATOM 2073 C C . ASN A 1 271 ? 13.995 -3.111 -4.648 1.00 87.69 271 ASN A C 1
ATOM 2075 O O . ASN A 1 271 ? 13.528 -3.232 -3.512 1.00 87.69 271 ASN A O 1
ATOM 2079 N N . TYR A 1 272 ? 13.351 -2.433 -5.604 1.00 91.88 272 TYR A N 1
ATOM 2080 C CA . TYR A 1 272 ? 11.906 -2.229 -5.484 1.00 91.88 272 TYR A CA 1
ATOM 2081 C C . TYR A 1 272 ? 11.189 -3.520 -5.833 1.00 91.88 272 TYR A C 1
ATOM 2083 O O . TYR A 1 272 ? 11.445 -4.098 -6.883 1.00 91.88 272 TYR A O 1
ATOM 2091 N N . GLU A 1 273 ? 10.255 -3.925 -4.986 1.00 94.62 273 GLU A N 1
ATOM 2092 C CA . GLU A 1 273 ? 9.389 -5.076 -5.213 1.00 94.62 273 GLU A CA 1
ATOM 2093 C C . GLU A 1 273 ? 7.956 -4.566 -5.342 1.00 94.62 273 GLU A C 1
ATOM 2095 O O . GLU A 1 273 ? 7.475 -3.826 -4.481 1.00 94.62 273 GLU A O 1
ATOM 2100 N N . LEU A 1 274 ? 7.280 -4.933 -6.428 1.00 96.06 274 LEU A N 1
ATOM 2101 C CA . LEU A 1 274 ? 5.943 -4.456 -6.759 1.00 96.06 274 LEU A CA 1
ATOM 2102 C C . LEU A 1 274 ? 5.028 -5.641 -7.044 1.00 96.06 274 LEU A C 1
ATOM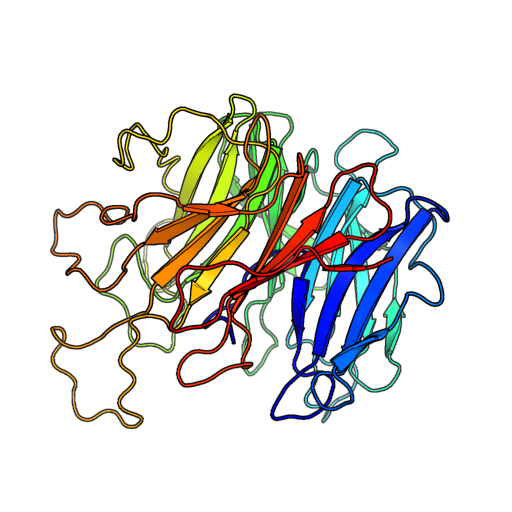 2104 O O . LEU A 1 274 ? 5.309 -6.478 -7.906 1.00 96.06 274 LEU A O 1
ATOM 2108 N N . VAL A 1 275 ? 3.897 -5.674 -6.347 1.00 97.62 275 VAL A N 1
ATOM 2109 C CA . VAL A 1 275 ? 2.791 -6.582 -6.648 1.00 97.62 275 VAL A CA 1
ATOM 2110 C C . VAL A 1 275 ? 1.549 -5.803 -7.045 1.00 97.62 275 VAL A C 1
ATOM 2112 O O . VAL A 1 275 ? 1.246 -4.745 -6.490 1.00 97.62 275 VAL A O 1
ATOM 2115 N N . VAL A 1 276 ? 0.809 -6.325 -8.017 1.00 97.38 276 VAL A N 1
ATOM 2116 C CA . VAL A 1 276 ? -0.388 -5.661 -8.540 1.00 97.38 276 VAL A CA 1
ATOM 2117 C C . VAL A 1 276 ? -1.431 -6.690 -8.992 1.00 97.38 276 VAL A C 1
ATOM 2119 O O . VAL A 1 276 ? -1.078 -7.661 -9.669 1.00 97.38 276 VAL A O 1
ATOM 2122 N N . PRO A 1 277 ? -2.719 -6.521 -8.641 1.00 97.25 277 PRO A N 1
ATOM 2123 C CA . PRO A 1 277 ? -3.773 -7.388 -9.149 1.00 97.25 277 PRO A CA 1
ATOM 2124 C C . PRO A 1 277 ? -3.924 -7.259 -10.671 1.00 97.25 277 PRO A C 1
ATOM 2126 O O . PRO A 1 277 ? -3.882 -6.159 -11.228 1.00 97.25 277 PRO A O 1
ATOM 2129 N N . MET A 1 278 ? -4.154 -8.384 -11.346 1.00 94.06 278 MET A N 1
ATOM 2130 C CA . MET A 1 278 ? -4.336 -8.449 -12.798 1.00 94.06 278 MET A CA 1
ATOM 2131 C C . MET A 1 278 ? -5.786 -8.733 -13.204 1.00 94.06 278 MET A C 1
ATOM 2133 O O . MET A 1 278 ? -6.593 -9.272 -12.442 1.00 94.06 278 MET A O 1
ATOM 2137 N N . GLN A 1 279 ? -6.096 -8.406 -14.456 1.00 87.62 279 GLN A N 1
ATOM 2138 C CA . GLN A 1 279 ? -7.261 -8.857 -15.202 1.00 87.62 279 GLN A CA 1
ATOM 2139 C C . GLN A 1 279 ? -6.823 -9.869 -16.279 1.00 87.62 279 GLN A C 1
ATOM 2141 O O . GLN A 1 279 ? -5.822 -9.639 -16.957 1.00 87.62 279 GLN A O 1
ATOM 2146 N N . PRO A 1 280 ? -7.557 -10.985 -16.465 1.00 87.94 280 PRO A N 1
ATOM 2147 C CA . PRO A 1 280 ? -8.795 -11.331 -15.763 1.00 87.94 280 PRO A CA 1
ATOM 2148 C C . PRO A 1 280 ? -8.583 -11.860 -14.332 1.00 87.94 280 PRO A C 1
ATOM 2150 O O . PRO A 1 280 ? -9.495 -11.749 -13.518 1.00 87.94 280 PRO A O 1
ATOM 2153 N N . THR A 1 281 ? -7.410 -12.413 -14.005 1.00 91.31 281 THR A N 1
ATOM 2154 C CA . THR A 1 281 ? -7.132 -13.046 -12.702 1.00 91.31 281 THR A CA 1
ATOM 2155 C C . THR A 1 281 ? -5.654 -12.984 -12.335 1.00 91.31 281 THR A C 1
ATOM 2157 O O . THR A 1 281 ? -4.806 -12.890 -13.220 1.00 91.31 281 THR A O 1
ATOM 2160 N N . GLY A 1 282 ? -5.352 -13.196 -11.055 1.00 94.81 282 GLY A N 1
ATOM 2161 C CA . GLY A 1 282 ? -3.996 -13.361 -10.544 1.00 94.81 282 GLY A CA 1
ATOM 2162 C C . GLY A 1 282 ? -3.380 -12.054 -10.064 1.00 94.81 282 GLY A C 1
ATOM 2163 O O . GLY A 1 282 ? -4.008 -10.992 -10.057 1.00 94.81 282 GLY A O 1
ATOM 2164 N N . ILE A 1 283 ? -2.137 -12.164 -9.621 1.00 97.38 283 ILE A N 1
ATOM 2165 C CA . ILE A 1 283 ? -1.315 -11.074 -9.113 1.00 97.38 283 ILE A CA 1
ATOM 2166 C C . ILE A 1 283 ? -0.006 -11.122 -9.893 1.00 97.38 283 ILE A C 1
ATOM 2168 O O . ILE A 1 283 ? 0.624 -12.178 -9.979 1.00 97.38 283 ILE A O 1
ATOM 2172 N N . ALA A 1 284 ? 0.390 -9.994 -10.475 1.00 95.25 284 ALA A N 1
ATOM 2173 C CA . ALA A 1 284 ? 1.718 -9.840 -11.043 1.00 95.25 284 ALA A CA 1
ATOM 2174 C C . ALA A 1 284 ? 2.700 -9.481 -9.933 1.00 95.25 284 ALA A C 1
ATOM 2176 O O . ALA A 1 284 ? 2.401 -8.621 -9.106 1.00 95.25 284 ALA A O 1
ATOM 2177 N N . HIS A 1 285 ? 3.876 -10.097 -9.957 1.00 95.25 285 HIS A N 1
ATOM 2178 C CA . HIS A 1 285 ? 5.043 -9.687 -9.187 1.00 95.25 285 HIS A CA 1
ATOM 2179 C C . HIS A 1 285 ? 6.153 -9.272 -10.149 1.00 95.25 285 HIS A C 1
ATOM 2181 O O . HIS A 1 285 ? 6.466 -10.006 -11.084 1.00 95.25 285 HIS A O 1
ATOM 2187 N N . MET A 1 286 ? 6.735 -8.102 -9.918 1.00 93.12 286 MET A N 1
ATOM 2188 C CA . MET A 1 286 ? 7.886 -7.580 -10.649 1.00 93.12 286 MET A CA 1
ATOM 2189 C C . MET A 1 286 ? 8.812 -6.852 -9.683 1.00 93.12 286 MET A C 1
ATOM 2191 O O . MET A 1 286 ? 8.397 -6.447 -8.596 1.00 93.12 286 MET A O 1
ATOM 2195 N N . TYR A 1 287 ? 10.056 -6.662 -10.095 1.00 91.88 287 TYR A N 1
ATOM 2196 C CA . TYR A 1 287 ? 11.043 -5.964 -9.289 1.00 91.88 287 TYR A CA 1
ATOM 2197 C C . TYR A 1 287 ? 11.899 -5.049 -10.149 1.00 91.88 287 TYR A C 1
ATOM 2199 O O . TYR A 1 287 ? 12.091 -5.305 -11.336 1.00 91.88 287 TYR A O 1
ATOM 2207 N N . LYS A 1 288 ? 12.418 -3.984 -9.551 1.00 89.12 288 LYS A N 1
ATOM 2208 C CA . LYS A 1 288 ? 13.424 -3.122 -10.162 1.00 89.12 288 LYS A CA 1
ATOM 2209 C C . LYS A 1 288 ? 14.729 -3.309 -9.420 1.00 89.12 288 LYS A C 1
ATOM 2211 O O . LYS A 1 288 ? 14.773 -3.087 -8.210 1.00 89.12 288 LYS A O 1
ATOM 2216 N N . ASP A 1 289 ? 15.775 -3.650 -10.160 1.00 84.00 289 ASP A N 1
ATOM 2217 C CA . ASP A 1 289 ? 17.130 -3.609 -9.626 1.00 84.00 289 ASP A CA 1
ATOM 2218 C C . ASP A 1 289 ? 17.574 -2.141 -9.503 1.00 84.00 289 ASP A C 1
ATOM 2220 O O . ASP A 1 289 ? 17.582 -1.381 -10.482 1.00 84.00 289 ASP A O 1
ATOM 2224 N N . ASN A 1 290 ? 17.878 -1.714 -8.277 1.00 78.25 290 ASN A N 1
ATOM 2225 C CA . ASN A 1 290 ? 18.322 -0.350 -7.994 1.00 78.25 290 ASN A CA 1
ATOM 2226 C C . ASN A 1 290 ? 19.850 -0.183 -8.056 1.00 78.25 290 ASN A C 1
ATOM 2228 O O . ASN A 1 290 ? 20.319 0.946 -7.934 1.00 78.25 290 ASN A O 1
ATOM 2232 N N . ASP A 1 291 ? 20.611 -1.252 -8.310 1.00 68.25 291 ASP A N 1
ATOM 2233 C CA . ASP A 1 291 ? 22.081 -1.240 -8.266 1.00 68.25 291 ASP A CA 1
ATOM 2234 C C . ASP A 1 291 ? 22.744 -1.119 -9.639 1.00 68.25 291 ASP A C 1
ATOM 2236 O O . ASP A 1 291 ? 23.955 -0.915 -9.746 1.00 68.25 291 ASP A O 1
ATOM 2240 N N . VAL A 1 292 ? 21.975 -1.242 -10.721 1.00 60.72 292 VAL A N 1
ATOM 2241 C CA . VAL A 1 292 ? 22.491 -0.993 -12.069 1.00 60.72 292 VAL A CA 1
ATOM 2242 C C . VAL A 1 292 ? 22.735 0.511 -12.204 1.00 60.72 292 VAL A C 1
ATOM 2244 O O . VAL A 1 292 ? 21.784 1.279 -12.357 1.00 60.72 292 VAL A O 1
ATOM 2247 N N . LEU A 1 293 ? 24.016 0.902 -12.103 1.00 52.41 293 LEU A N 1
ATOM 2248 C CA . LEU A 1 293 ? 24.538 2.275 -12.074 1.00 52.41 293 LEU A CA 1
ATOM 2249 C C . LEU A 1 293 ? 23.639 3.287 -12.801 1.00 52.41 293 LEU A C 1
ATOM 2251 O O . LEU A 1 293 ? 23.575 3.366 -14.033 1.00 52.41 293 LEU A O 1
ATOM 2255 N N . GLN A 1 294 ? 22.991 4.115 -11.990 1.00 54.25 294 GLN A N 1
ATOM 2256 C CA . GLN A 1 294 ? 22.269 5.313 -12.393 1.00 54.25 294 GLN A CA 1
ATOM 2257 C C . GLN A 1 294 ? 23.291 6.407 -12.730 1.00 54.25 294 GLN A C 1
ATOM 2259 O O . GLN A 1 294 ? 23.530 7.331 -11.959 1.00 54.25 294 GLN A O 1
ATOM 2264 N N . GLY A 1 295 ? 23.986 6.263 -13.859 1.00 47.34 295 GLY A N 1
ATOM 2265 C CA . GLY A 1 295 ? 24.838 7.328 -14.378 1.00 47.34 295 GLY A CA 1
ATOM 2266 C C . GLY A 1 295 ? 24.000 8.549 -14.790 1.00 47.34 295 GLY A C 1
ATOM 2267 O O . GLY A 1 295 ? 22.843 8.390 -15.189 1.00 47.34 295 GLY A O 1
ATOM 2268 N N . PRO A 1 296 ? 24.556 9.773 -14.737 1.00 45.19 296 PRO A N 1
ATOM 2269 C CA . PRO A 1 296 ? 23.863 10.966 -15.216 1.00 45.19 296 PRO A CA 1
ATOM 2270 C C . PRO A 1 296 ? 23.421 10.788 -16.679 1.00 45.19 296 PRO A C 1
ATOM 2272 O O . PRO A 1 296 ? 24.250 10.565 -17.560 1.00 45.19 296 PRO A O 1
ATOM 2275 N N . GLY A 1 297 ? 22.109 10.884 -16.920 1.00 53.09 297 GLY A N 1
ATOM 2276 C CA . GLY A 1 297 ? 21.476 10.661 -18.227 1.00 53.09 297 GLY A CA 1
ATOM 2277 C C . GLY A 1 297 ? 20.732 9.326 -18.379 1.00 53.09 297 GLY A C 1
ATOM 2278 O O . GLY A 1 297 ? 20.060 9.143 -19.393 1.00 53.09 297 GLY A O 1
ATOM 2279 N N . ASN A 1 298 ? 20.807 8.425 -17.393 1.00 61.62 298 ASN A N 1
ATOM 2280 C CA . ASN A 1 298 ? 20.009 7.197 -17.365 1.00 61.62 298 ASN A CA 1
ATOM 2281 C C . ASN A 1 298 ? 18.602 7.465 -16.806 1.00 61.62 298 ASN A C 1
ATOM 2283 O O . ASN A 1 298 ? 18.427 8.297 -15.918 1.00 61.62 298 ASN A O 1
ATOM 2287 N N . ASP A 1 299 ? 17.602 6.756 -17.331 1.00 67.62 299 ASP A N 1
ATOM 2288 C CA . ASP A 1 299 ? 16.230 6.809 -16.818 1.00 67.62 299 ASP A CA 1
ATOM 2289 C C . ASP A 1 299 ? 16.173 6.198 -15.405 1.00 67.62 299 ASP A C 1
ATOM 2291 O O . ASP A 1 299 ? 16.517 5.017 -15.247 1.00 67.62 299 ASP A O 1
ATOM 2295 N N . PRO A 1 300 ? 15.724 6.951 -14.378 1.00 68.62 300 PRO A N 1
ATOM 2296 C CA . PRO A 1 300 ? 15.679 6.452 -13.014 1.00 68.62 300 PRO A CA 1
ATOM 2297 C C . PRO A 1 300 ? 14.762 5.253 -12.814 1.00 68.62 300 PRO A C 1
ATOM 2299 O O . PRO A 1 300 ? 14.955 4.497 -11.859 1.00 68.62 300 PRO A O 1
ATOM 2302 N N . TRP A 1 301 ? 13.830 5.023 -13.737 1.00 79.25 301 TRP A N 1
ATOM 2303 C CA . TRP A 1 301 ? 12.891 3.908 -13.723 1.00 79.25 301 TRP A CA 1
ATOM 2304 C C . TRP A 1 301 ? 13.269 2.777 -14.673 1.00 79.25 301 TRP A C 1
ATOM 2306 O O . TRP A 1 301 ? 12.476 1.859 -14.845 1.00 79.25 301 TRP A O 1
ATOM 2316 N N . ALA A 1 302 ? 14.468 2.781 -15.255 1.00 75.31 302 ALA A N 1
ATOM 2317 C CA . ALA A 1 302 ? 14.957 1.644 -16.028 1.00 75.31 302 ALA A CA 1
ATOM 2318 C C . ALA A 1 302 ? 15.171 0.389 -15.151 1.00 75.31 302 ALA A C 1
ATOM 2320 O O . ALA A 1 302 ? 15.211 0.456 -13.921 1.00 75.31 302 ALA A O 1
ATOM 2321 N N . ASN A 1 303 ? 15.372 -0.762 -15.799 1.00 80.50 303 ASN A N 1
ATOM 2322 C CA . ASN A 1 303 ? 15.744 -2.041 -15.168 1.00 80.50 303 ASN A CA 1
ATOM 2323 C C . ASN A 1 303 ? 14.653 -2.711 -14.314 1.00 80.50 303 ASN A C 1
ATOM 2325 O O . ASN A 1 303 ? 14.956 -3.435 -13.363 1.00 80.50 303 ASN A O 1
ATOM 2329 N N . TRP A 1 304 ? 13.382 -2.525 -14.675 1.00 88.31 304 TRP A N 1
ATOM 2330 C CA . TRP A 1 304 ? 12.326 -3.421 -14.201 1.00 88.31 304 TRP A CA 1
ATOM 2331 C C . TRP A 1 304 ? 12.451 -4.793 -14.854 1.00 88.31 304 TRP A C 1
ATOM 2333 O O . TRP A 1 304 ? 12.651 -4.919 -16.065 1.00 88.31 304 TRP A O 1
ATOM 2343 N N . SER A 1 305 ? 12.289 -5.829 -14.044 1.00 88.25 305 SER A N 1
ATOM 2344 C CA . SER A 1 305 ? 12.185 -7.199 -14.502 1.00 88.25 305 SER A CA 1
ATOM 2345 C C . SER A 1 305 ? 10.884 -7.436 -15.258 1.00 88.25 305 SER A C 1
ATOM 2347 O O . SER A 1 305 ? 9.932 -6.647 -15.239 1.00 88.25 305 SER A O 1
ATOM 2349 N N . SER A 1 306 ? 10.843 -8.581 -15.934 1.00 86.94 306 SER A N 1
ATOM 2350 C CA . SER A 1 306 ? 9.570 -9.097 -16.397 1.00 86.94 306 SER A CA 1
ATOM 2351 C C . SER A 1 306 ? 8.694 -9.529 -15.222 1.00 86.94 306 SER A C 1
ATOM 2353 O O . SER A 1 306 ? 9.220 -10.028 -14.232 1.00 86.94 306 SER A O 1
ATOM 2355 N N . TYR A 1 307 ? 7.369 -9.388 -15.329 1.00 89.94 307 TYR A N 1
ATOM 2356 C CA . TYR A 1 307 ? 6.499 -9.856 -14.259 1.00 89.94 307 TYR A CA 1
ATOM 2357 C C . TYR A 1 307 ? 6.324 -11.374 -14.308 1.00 89.94 307 TYR A C 1
ATOM 2359 O O . TYR A 1 307 ? 6.158 -11.973 -15.372 1.00 89.94 307 TYR A O 1
ATOM 2367 N N . THR A 1 308 ? 6.314 -11.990 -13.133 1.00 90.94 308 THR A N 1
ATOM 2368 C CA . THR A 1 308 ? 5.770 -13.334 -12.922 1.00 90.94 308 THR A CA 1
ATOM 2369 C C . THR A 1 308 ? 4.338 -13.216 -12.413 1.00 90.94 308 THR A C 1
ATOM 2371 O O . THR A 1 308 ? 3.916 -12.145 -11.976 1.00 90.94 308 THR A O 1
ATOM 2374 N N . THR A 1 309 ? 3.559 -14.295 -12.494 1.00 93.38 309 THR A N 1
ATOM 2375 C CA . THR A 1 309 ? 2.178 -14.299 -11.995 1.00 93.38 309 THR A CA 1
ATOM 2376 C C . THR A 1 309 ? 1.967 -15.399 -10.972 1.00 93.38 309 THR A C 1
ATOM 2378 O O . THR A 1 309 ? 2.508 -16.498 -11.100 1.00 93.38 309 THR A O 1
ATOM 2381 N N . PHE A 1 310 ? 1.161 -15.101 -9.960 1.00 95.69 310 PHE A N 1
ATOM 2382 C CA . PHE A 1 310 ? 0.745 -16.052 -8.940 1.00 95.69 310 PHE A CA 1
ATOM 2383 C C . PHE A 1 310 ? -0.690 -15.770 -8.490 1.00 95.69 310 PHE A C 1
ATOM 2385 O O . PHE A 1 310 ? -1.287 -14.742 -8.819 1.00 95.69 310 PHE A O 1
ATOM 2392 N N . GLY A 1 311 ? -1.269 -16.720 -7.757 1.00 94.19 311 GLY A N 1
ATOM 2393 C CA . GLY A 1 311 ? -2.685 -16.683 -7.405 1.00 94.19 311 GLY A CA 1
ATOM 2394 C C . GLY A 1 311 ? -3.606 -16.883 -8.616 1.00 94.19 311 GLY A C 1
ATOM 2395 O O . GLY A 1 311 ? -3.197 -16.857 -9.775 1.00 94.19 311 GLY A O 1
ATOM 2396 N N . ARG A 1 312 ? -4.884 -17.150 -8.342 1.00 89.44 312 ARG A N 1
ATOM 2397 C CA . ARG A 1 312 ? -5.918 -17.347 -9.381 1.00 89.44 312 ARG A CA 1
ATOM 2398 C C . ARG A 1 312 ? -7.177 -16.515 -9.140 1.00 89.44 312 ARG A C 1
ATOM 2400 O O . ARG A 1 312 ? -8.088 -16.540 -9.960 1.00 89.44 312 ARG A O 1
ATOM 2407 N N . GLY A 1 313 ? -7.243 -15.800 -8.016 1.00 89.06 313 GLY A N 1
ATOM 2408 C CA . GLY A 1 313 ? -8.354 -14.914 -7.689 1.00 89.06 313 GLY A CA 1
ATOM 2409 C C . GLY A 1 313 ? -8.305 -13.609 -8.481 1.00 89.06 313 GLY A C 1
ATOM 2410 O O . GLY A 1 313 ? -7.243 -13.158 -8.908 1.00 89.06 313 GLY A O 1
ATOM 2411 N N . GLN A 1 314 ? -9.467 -12.990 -8.663 1.00 94.00 314 GLN A N 1
ATOM 2412 C CA . GLN A 1 314 ? -9.587 -11.636 -9.195 1.00 94.00 314 GLN A CA 1
ATOM 2413 C C . GLN A 1 314 ? -9.592 -10.644 -8.024 1.00 94.00 314 GLN A C 1
ATOM 2415 O O . GLN A 1 314 ? -10.652 -10.287 -7.522 1.00 94.00 314 GLN A O 1
ATOM 2420 N N . TYR A 1 315 ? -8.412 -10.253 -7.542 1.00 96.38 315 TYR A N 1
ATOM 2421 C CA . TYR A 1 315 ? -8.259 -9.421 -6.340 1.00 96.38 315 TYR A CA 1
ATOM 2422 C C . TYR A 1 315 ? -8.453 -7.930 -6.623 1.00 96.38 315 TYR A C 1
ATOM 2424 O O . TYR A 1 315 ? -8.143 -7.458 -7.717 1.00 96.38 315 TYR A O 1
ATOM 2432 N N . ASP A 1 316 ? -8.972 -7.189 -5.641 1.00 95.31 316 ASP A N 1
ATOM 2433 C CA . ASP A 1 316 ? -9.150 -5.730 -5.699 1.00 95.31 316 ASP A CA 1
ATOM 2434 C C . ASP A 1 316 ? -8.003 -4.983 -5.017 1.00 95.31 316 ASP A C 1
ATOM 2436 O O . ASP A 1 316 ? -7.740 -3.830 -5.343 1.00 95.31 316 ASP A O 1
ATOM 2440 N N . GLU A 1 317 ? -7.331 -5.612 -4.056 1.00 95.62 317 GLU A N 1
ATOM 2441 C CA . GLU A 1 317 ? -6.247 -4.996 -3.298 1.00 95.62 317 GLU A CA 1
ATOM 2442 C C . GLU A 1 317 ? -5.229 -6.062 -2.889 1.00 95.62 317 GLU A C 1
ATOM 2444 O O . GLU A 1 317 ? -5.604 -7.176 -2.506 1.00 95.62 317 GLU A O 1
ATOM 2449 N N . VAL A 1 318 ? -3.950 -5.695 -2.931 1.00 98.19 318 VAL A N 1
ATOM 2450 C CA . VAL A 1 318 ? -2.837 -6.480 -2.382 1.00 98.19 318 VAL A CA 1
ATOM 2451 C C . VAL A 1 318 ? -2.003 -5.622 -1.437 1.00 98.19 318 VAL A C 1
ATOM 2453 O O . VAL A 1 318 ? -2.006 -4.396 -1.535 1.00 98.19 318 VAL A O 1
ATOM 2456 N N . SER A 1 319 ? -1.308 -6.272 -0.513 1.00 98.19 319 SER A N 1
ATOM 2457 C CA . SER A 1 319 ? -0.340 -5.661 0.392 1.00 98.19 319 SER A CA 1
ATOM 2458 C C . SER A 1 319 ? 0.867 -6.570 0.498 1.00 98.19 319 SER A C 1
ATOM 2460 O O . SER A 1 319 ? 0.701 -7.758 0.767 1.00 98.19 319 SER A O 1
ATOM 2462 N N . LEU A 1 320 ? 2.051 -6.007 0.304 1.00 97.88 320 LEU A N 1
ATOM 2463 C CA . LEU A 1 320 ? 3.325 -6.705 0.302 1.00 97.88 320 LEU A CA 1
ATOM 2464 C C . LEU A 1 320 ? 4.180 -6.223 1.469 1.00 97.88 320 LEU A C 1
ATOM 2466 O O . LEU A 1 320 ? 4.229 -5.030 1.760 1.00 97.88 320 LEU A O 1
ATOM 2470 N N . ILE A 1 321 ? 4.889 -7.154 2.092 1.00 95.38 321 ILE A N 1
ATOM 2471 C CA . ILE A 1 321 ? 6.023 -6.864 2.966 1.00 95.38 321 ILE A CA 1
ATOM 2472 C C . ILE A 1 321 ? 7.177 -7.796 2.609 1.00 95.38 321 ILE A C 1
ATOM 2474 O O . ILE A 1 321 ? 6.964 -8.880 2.065 1.00 95.38 321 ILE A O 1
ATOM 2478 N N . GLN A 1 322 ? 8.391 -7.396 2.974 1.00 93.38 322 GLN A N 1
ATOM 2479 C CA . GLN A 1 322 ? 9.478 -8.343 3.171 1.00 93.38 322 GLN A CA 1
ATOM 2480 C C . GLN A 1 322 ? 9.582 -8.613 4.667 1.00 93.38 322 GLN A C 1
ATOM 2482 O O . GLN A 1 322 ? 9.810 -7.691 5.460 1.00 93.38 322 GLN A O 1
ATOM 2487 N N . SER A 1 323 ? 9.386 -9.861 5.064 1.00 90.38 323 SER A N 1
ATOM 2488 C CA . SER A 1 323 ? 9.489 -10.260 6.457 1.00 90.38 323 SER A CA 1
ATOM 2489 C C . SER A 1 323 ? 10.948 -10.484 6.863 1.00 90.38 323 SER A C 1
ATOM 2491 O O . SER A 1 323 ? 11.887 -10.188 6.126 1.00 90.38 323 SER A O 1
ATOM 2493 N N . ASN A 1 324 ? 11.165 -10.911 8.098 1.00 84.81 324 ASN A N 1
ATOM 2494 C CA . ASN A 1 324 ? 12.430 -11.466 8.591 1.00 84.81 324 ASN A CA 1
ATOM 2495 C C . ASN A 1 324 ? 12.358 -13.002 8.737 1.00 84.81 324 ASN A C 1
ATOM 2497 O O . ASN A 1 324 ? 13.175 -13.578 9.451 1.00 84.81 324 ASN A O 1
ATOM 2501 N N . TYR A 1 325 ? 11.360 -13.652 8.123 1.00 79.25 325 TYR A N 1
ATOM 2502 C CA . TYR A 1 325 ? 11.297 -15.111 8.020 1.00 79.25 325 TYR A CA 1
ATOM 2503 C C . TYR A 1 325 ? 12.115 -15.597 6.846 1.00 79.25 325 TYR A C 1
ATOM 2505 O O . TYR A 1 325 ? 12.039 -14.977 5.798 1.00 79.25 325 TYR A O 1
ATOM 2513 N N . GLY A 1 326 ? 12.788 -16.732 6.999 1.00 73.31 326 GLY A N 1
ATOM 2514 C CA . GLY A 1 326 ? 13.661 -17.294 5.973 1.00 73.31 326 GLY A CA 1
ATOM 2515 C C . GLY A 1 326 ? 15.131 -17.079 6.299 1.00 73.31 326 GLY A C 1
ATOM 2516 O O . GLY A 1 326 ? 15.471 -16.685 7.418 1.00 73.31 326 GLY A O 1
ATOM 2517 N N . ASP A 1 327 ? 15.982 -17.370 5.321 1.00 71.19 327 ASP A N 1
ATOM 2518 C CA . ASP A 1 327 ? 17.427 -17.170 5.418 1.00 71.19 327 ASP A CA 1
ATOM 2519 C C . ASP A 1 327 ? 17.805 -15.699 5.100 1.00 71.19 327 ASP A C 1
ATOM 2521 O O . ASP A 1 327 ? 17.028 -14.786 5.377 1.00 71.19 327 ASP A O 1
ATOM 2525 N N . GLU A 1 328 ? 19.017 -15.464 4.592 1.00 74.12 328 GLU A N 1
ATOM 2526 C CA . GLU A 1 328 ? 19.745 -14.187 4.446 1.00 74.12 328 GLU A CA 1
ATOM 2527 C C . GLU A 1 328 ? 18.907 -12.891 4.345 1.00 74.12 328 GLU A C 1
ATOM 2529 O O . GLU A 1 328 ? 19.118 -11.977 5.152 1.00 74.12 328 GLU A O 1
ATOM 2534 N N . HIS A 1 329 ? 17.957 -12.792 3.406 1.00 77.56 329 HIS A N 1
ATOM 2535 C CA . HIS A 1 329 ? 17.176 -11.568 3.168 1.00 77.56 329 HIS A CA 1
ATOM 2536 C C . HIS A 1 329 ? 15.729 -11.626 3.683 1.00 77.56 329 HIS A C 1
ATOM 2538 O O . HIS A 1 329 ? 15.086 -10.585 3.854 1.00 77.56 329 HIS A O 1
ATOM 2544 N N . GLY A 1 330 ? 15.226 -12.820 3.981 1.00 86.88 330 GLY A N 1
ATOM 2545 C CA . GLY A 1 330 ? 13.851 -13.086 4.381 1.00 86.88 330 GLY A CA 1
ATOM 2546 C C . GLY A 1 330 ? 12.830 -13.137 3.230 1.00 86.88 330 GLY A C 1
ATOM 2547 O O . GLY A 1 330 ? 13.135 -12.845 2.076 1.00 86.88 330 GLY A O 1
ATOM 2548 N N . HIS A 1 331 ? 11.593 -13.524 3.541 1.00 90.88 331 HIS A N 1
ATOM 2549 C CA . HIS A 1 331 ? 10.543 -13.829 2.567 1.00 90.88 331 HIS A CA 1
ATOM 2550 C C . HIS A 1 331 ? 9.782 -12.589 2.104 1.00 90.88 331 HIS A C 1
ATOM 2552 O O . HIS A 1 331 ? 9.583 -11.637 2.863 1.00 90.88 331 HIS A O 1
ATOM 2558 N N . LEU A 1 332 ? 9.245 -12.648 0.883 1.00 94.56 332 LEU A N 1
ATOM 2559 C CA . LEU A 1 332 ? 8.127 -11.785 0.505 1.00 94.56 332 LEU A CA 1
ATOM 2560 C C . LEU A 1 332 ? 6.816 -12.395 0.981 1.00 94.56 332 LEU A C 1
ATOM 2562 O O . LEU A 1 332 ? 6.568 -13.580 0.782 1.00 94.56 332 LEU A O 1
ATOM 2566 N N . GLU A 1 333 ? 5.951 -11.567 1.550 1.00 95.81 333 GLU A N 1
ATOM 2567 C CA . GLU A 1 333 ? 4.660 -11.975 2.098 1.00 95.81 333 GLU A CA 1
ATOM 2568 C C . GLU A 1 333 ? 3.572 -11.073 1.517 1.00 95.81 333 GLU A C 1
ATOM 2570 O O . GLU A 1 333 ? 3.695 -9.845 1.541 1.00 95.81 333 GLU A O 1
ATOM 2575 N N . VAL A 1 334 ? 2.499 -11.667 0.996 1.00 97.94 334 VAL A N 1
ATOM 2576 C CA . VAL A 1 334 ? 1.414 -10.944 0.329 1.00 97.94 334 VAL A CA 1
ATOM 2577 C C . VAL A 1 334 ? 0.071 -11.316 0.936 1.00 97.94 334 VAL A C 1
ATOM 2579 O O . VAL A 1 334 ? -0.342 -12.474 0.907 1.00 97.94 334 VAL A O 1
ATOM 2582 N N . ALA A 1 335 ? -0.658 -10.307 1.408 1.00 98.25 335 ALA A N 1
ATOM 2583 C CA . ALA A 1 335 ? -2.089 -10.415 1.655 1.00 98.25 335 ALA A CA 1
ATOM 2584 C C . ALA A 1 335 ? -2.849 -9.887 0.431 1.00 98.25 335 ALA A C 1
ATOM 2586 O O . ALA A 1 335 ? -2.558 -8.800 -0.068 1.00 98.25 335 ALA A O 1
ATOM 2587 N N . ALA A 1 336 ? -3.834 -10.641 -0.048 1.00 97.94 336 ALA A N 1
ATOM 2588 C CA . ALA A 1 336 ? -4.663 -10.289 -1.193 1.00 97.94 336 ALA A CA 1
ATOM 2589 C C . ALA A 1 336 ? -6.141 -10.436 -0.832 1.00 97.94 336 ALA A C 1
ATOM 2591 O O . ALA A 1 336 ? -6.540 -11.430 -0.221 1.00 97.94 336 ALA A O 1
ATOM 2592 N N . ARG A 1 337 ? -6.985 -9.475 -1.219 1.00 95.75 337 ARG A N 1
ATOM 2593 C CA . ARG A 1 337 ? -8.431 -9.607 -0.997 1.00 95.75 337 ARG A CA 1
ATOM 2594 C C . ARG A 1 337 ? -9.271 -9.116 -2.161 1.00 95.75 337 ARG A C 1
ATOM 2596 O O . ARG A 1 337 ? -8.866 -8.274 -2.964 1.00 95.75 337 ARG A O 1
ATOM 2603 N N . ARG A 1 338 ? -10.488 -9.644 -2.195 1.00 93.56 338 ARG A N 1
ATOM 2604 C CA . ARG A 1 338 ? -11.593 -9.122 -2.998 1.00 93.56 338 ARG A CA 1
ATOM 2605 C C . ARG A 1 338 ? -12.474 -8.247 -2.120 1.00 93.56 338 ARG A C 1
ATOM 2607 O O . ARG A 1 338 ? -12.546 -8.446 -0.905 1.00 93.56 338 ARG A O 1
ATOM 2614 N N . ARG A 1 339 ? -13.154 -7.273 -2.711 1.00 87.94 339 ARG A N 1
ATOM 2615 C CA . ARG A 1 339 ? -13.986 -6.316 -1.981 1.00 87.94 339 ARG A CA 1
ATOM 2616 C C . ARG A 1 339 ? -15.161 -7.011 -1.283 1.00 87.94 339 ARG A C 1
ATOM 2618 O O . ARG A 1 339 ? -15.565 -6.556 -0.220 1.00 87.94 339 ARG A O 1
ATOM 2625 N N . ASP A 1 340 ? -15.621 -8.134 -1.834 1.00 90.31 340 ASP A N 1
ATOM 2626 C CA . ASP A 1 340 ? -16.687 -9.016 -1.338 1.00 90.31 340 ASP A CA 1
ATOM 2627 C C . ASP A 1 340 ? -16.184 -10.214 -0.499 1.00 90.31 340 ASP A C 1
ATOM 2629 O O . ASP A 1 340 ? -16.966 -11.072 -0.084 1.00 90.31 340 ASP A O 1
ATOM 2633 N N . MET A 1 341 ? -14.881 -10.284 -0.217 1.00 92.75 341 MET A N 1
ATOM 2634 C CA . MET A 1 341 ? -14.269 -11.364 0.551 1.00 92.75 341 MET A CA 1
ATOM 2635 C C . MET A 1 341 ? -14.168 -11.010 2.034 1.00 92.75 341 MET A C 1
ATOM 2637 O O . MET A 1 341 ? -13.557 -10.013 2.412 1.00 92.75 341 MET A O 1
ATOM 2641 N N . ALA A 1 342 ? -14.739 -11.863 2.888 1.00 92.56 342 ALA A N 1
ATOM 2642 C CA . ALA A 1 342 ? -14.454 -11.833 4.319 1.00 92.56 342 ALA A CA 1
ATOM 2643 C C . ALA A 1 342 ? -13.043 -12.389 4.557 1.00 92.56 342 ALA A C 1
ATOM 2645 O O . ALA A 1 342 ? -12.766 -13.515 4.138 1.00 92.56 342 ALA A O 1
ATOM 2646 N N . GLY A 1 343 ? -12.181 -11.621 5.223 1.00 94.81 343 GLY A N 1
ATOM 2647 C CA . GLY A 1 343 ? -10.781 -11.989 5.430 1.00 94.81 343 GLY A CA 1
ATOM 2648 C C . GLY A 1 343 ? -9.905 -11.724 4.200 1.00 94.81 343 GLY A C 1
ATOM 2649 O O . GLY A 1 343 ? -10.143 -10.767 3.460 1.00 94.81 343 GLY A O 1
ATOM 2650 N N . PHE A 1 344 ? -8.877 -12.545 3.993 1.00 97.25 344 PHE A N 1
ATOM 2651 C CA . PHE A 1 344 ? -7.896 -12.379 2.913 1.00 97.25 344 PHE A CA 1
ATOM 2652 C C . PHE A 1 344 ? -7.221 -13.710 2.552 1.00 97.25 344 PHE A C 1
ATOM 2654 O O . PHE A 1 344 ? -7.206 -14.652 3.344 1.00 97.25 344 PHE A O 1
ATOM 2661 N N . ASP A 1 345 ? -6.669 -13.780 1.344 1.00 98.06 345 ASP A N 1
ATOM 2662 C CA . ASP A 1 345 ? -5.753 -14.840 0.936 1.00 98.06 345 ASP A CA 1
ATOM 2663 C C . ASP A 1 345 ? -4.325 -14.407 1.249 1.00 98.06 345 ASP A C 1
ATOM 2665 O O . ASP A 1 345 ? -3.940 -13.264 0.994 1.00 98.06 345 ASP A O 1
ATOM 2669 N N . PHE A 1 346 ? -3.542 -15.327 1.799 1.00 97.44 346 PHE A N 1
ATOM 2670 C CA . PHE A 1 346 ? -2.151 -15.101 2.153 1.00 97.44 346 PHE A CA 1
ATOM 2671 C C . PHE A 1 346 ? -1.224 -15.946 1.279 1.00 97.44 346 PHE A C 1
ATOM 2673 O O . PHE A 1 346 ? -1.418 -17.158 1.135 1.00 97.44 346 PHE A O 1
ATOM 2680 N N . TYR A 1 347 ? -0.213 -15.295 0.721 1.00 97.19 347 TYR A N 1
ATOM 2681 C CA . TYR A 1 347 ? 0.812 -15.868 -0.139 1.00 97.19 347 TYR A CA 1
ATOM 2682 C C . TYR A 1 347 ? 2.184 -15.495 0.384 1.00 97.19 347 TYR A C 1
ATOM 2684 O O . TYR A 1 347 ? 2.338 -14.470 1.044 1.00 97.19 347 TYR A O 1
ATOM 2692 N N . TRP A 1 348 ? 3.183 -16.289 0.031 1.00 94.94 348 TRP A N 1
ATOM 2693 C CA . TRP A 1 348 ? 4.552 -15.995 0.416 1.00 94.94 348 TRP A CA 1
ATOM 2694 C C . TRP A 1 348 ? 5.548 -16.579 -0.586 1.00 94.94 348 TRP A C 1
ATOM 2696 O O . TRP A 1 348 ? 5.208 -17.500 -1.332 1.00 94.94 348 TRP A O 1
ATOM 2706 N N . ARG A 1 349 ? 6.754 -16.018 -0.639 1.00 93.12 349 ARG A N 1
ATOM 2707 C CA . ARG A 1 349 ? 7.851 -16.449 -1.512 1.00 93.12 349 ARG A CA 1
ATOM 2708 C C . ARG A 1 349 ? 9.145 -16.479 -0.707 1.00 93.12 349 ARG A C 1
ATOM 2710 O O . ARG A 1 349 ? 9.469 -15.475 -0.069 1.00 93.12 349 ARG A O 1
ATOM 2717 N N . ASP A 1 350 ? 9.865 -17.595 -0.769 1.00 87.12 350 ASP A N 1
ATOM 2718 C CA . ASP A 1 350 ? 11.218 -17.701 -0.220 1.00 87.12 350 ASP A CA 1
ATOM 2719 C C . ASP A 1 350 ? 12.189 -16.715 -0.911 1.00 87.12 350 ASP A C 1
ATOM 2721 O O . ASP A 1 350 ? 11.906 -16.156 -1.980 1.00 87.12 350 ASP A O 1
ATOM 2725 N N . ASP A 1 351 ? 13.343 -16.507 -0.280 1.00 74.12 351 ASP A N 1
ATOM 2726 C CA . ASP A 1 351 ? 14.438 -15.656 -0.767 1.00 74.12 351 ASP A CA 1
ATOM 2727 C C . ASP A 1 351 ? 15.128 -16.260 -2.010 1.00 74.12 351 ASP A C 1
ATOM 2729 O O . ASP A 1 351 ? 15.353 -15.588 -3.017 1.00 74.12 351 ASP A O 1
ATOM 2733 N N . ASP A 1 352 ? 15.361 -17.573 -1.994 1.00 65.56 352 ASP A N 1
ATOM 2734 C CA . ASP A 1 352 ? 16.113 -18.324 -3.006 1.00 65.56 352 ASP A CA 1
ATOM 2735 C C . ASP A 1 352 ? 15.250 -18.891 -4.151 1.00 65.56 352 ASP A C 1
ATOM 2737 O O . ASP A 1 352 ? 15.777 -19.414 -5.141 1.00 65.56 352 ASP A O 1
ATOM 2741 N N . LEU A 1 353 ? 13.921 -18.776 -4.053 1.00 66.62 353 LEU A N 1
ATOM 2742 C CA . LEU A 1 353 ? 12.977 -19.329 -5.022 1.00 66.62 353 LEU A CA 1
ATOM 2743 C C . LEU A 1 353 ? 12.162 -18.243 -5.731 1.00 66.62 353 LEU A C 1
ATOM 2745 O O . LEU A 1 353 ? 11.629 -17.307 -5.145 1.00 66.62 353 LEU A O 1
ATOM 2749 N N . THR A 1 354 ? 11.940 -18.444 -7.029 1.00 74.31 354 THR A N 1
ATOM 2750 C CA . THR A 1 354 ? 10.982 -17.657 -7.829 1.00 74.31 354 THR A CA 1
ATOM 2751 C C . THR A 1 354 ? 9.532 -18.131 -7.662 1.00 74.31 354 THR A C 1
ATOM 2753 O O . THR A 1 354 ? 8.629 -17.619 -8.325 1.00 74.31 354 THR A O 1
ATOM 2756 N N . THR A 1 355 ? 9.288 -19.127 -6.803 1.00 88.38 355 THR A N 1
ATOM 2757 C CA . THR A 1 355 ? 7.986 -19.792 -6.661 1.00 88.38 355 THR A CA 1
ATOM 2758 C C . THR A 1 355 ? 7.192 -19.215 -5.497 1.00 88.38 355 THR A C 1
ATOM 2760 O O . THR A 1 355 ? 7.663 -19.190 -4.367 1.00 88.38 355 THR A O 1
ATOM 2763 N N . TRP A 1 356 ? 5.956 -18.804 -5.775 1.00 95.12 356 TRP A N 1
ATOM 2764 C CA . TRP A 1 356 ? 4.999 -18.354 -4.767 1.00 95.12 356 TRP A CA 1
ATOM 2765 C C . TRP A 1 356 ? 4.211 -19.528 -4.176 1.00 95.12 356 TRP A C 1
ATOM 2767 O O . TRP A 1 356 ? 3.696 -20.377 -4.908 1.00 95.12 356 TRP A O 1
ATOM 2777 N N . HIS A 1 357 ? 4.040 -19.519 -2.858 1.00 94.62 357 HIS A N 1
ATOM 2778 C CA . HIS A 1 357 ? 3.232 -20.465 -2.090 1.00 94.62 357 HIS A CA 1
ATOM 2779 C C . HIS A 1 357 ? 1.877 -19.859 -1.704 1.00 94.62 357 HIS A C 1
ATOM 2781 O O . HIS A 1 357 ? 1.732 -18.640 -1.606 1.00 94.62 357 HIS A O 1
ATOM 2787 N N . GLY A 1 358 ? 0.881 -20.713 -1.442 1.00 94.88 358 GLY A N 1
ATOM 2788 C CA . GLY A 1 358 ? -0.497 -20.317 -1.113 1.00 94.88 358 GLY A CA 1
ATOM 2789 C C . GLY A 1 358 ? -1.494 -20.519 -2.271 1.00 94.88 358 GLY A C 1
ATOM 2790 O O . GLY A 1 358 ? -1.158 -21.151 -3.276 1.00 94.88 358 GLY A O 1
ATOM 2791 N N . PRO A 1 359 ? -2.739 -20.011 -2.160 1.00 95.88 359 PRO A N 1
ATOM 2792 C CA . PRO A 1 359 ? -3.244 -19.187 -1.061 1.00 95.88 359 PRO A CA 1
ATOM 2793 C C . PRO A 1 359 ? -3.540 -19.986 0.209 1.00 95.88 359 PRO A C 1
ATOM 2795 O O . PRO A 1 359 ? -4.145 -21.056 0.152 1.00 95.88 359 PRO A O 1
ATOM 2798 N N . ASN A 1 360 ? -3.213 -19.399 1.358 1.00 95.62 360 ASN A N 1
ATOM 2799 C CA . ASN A 1 360 ? -3.821 -19.751 2.637 1.00 95.62 360 ASN A CA 1
ATOM 2800 C C . ASN A 1 360 ? -4.968 -18.776 2.911 1.00 95.62 360 ASN A C 1
ATOM 2802 O O . ASN A 1 360 ? -4.730 -17.581 3.073 1.00 95.62 360 ASN A O 1
ATOM 2806 N N . TYR A 1 361 ? -6.202 -19.273 2.961 1.00 95.75 361 TYR A N 1
ATOM 2807 C CA . TYR A 1 361 ? -7.360 -18.427 3.237 1.00 95.75 361 TYR A CA 1
ATOM 2808 C C . TYR A 1 361 ? -7.519 -18.182 4.743 1.00 95.75 361 TYR A C 1
ATOM 2810 O O . TYR A 1 361 ? -7.653 -19.135 5.514 1.00 95.75 361 TYR A O 1
ATOM 2818 N N . ILE A 1 362 ? -7.528 -16.911 5.154 1.00 96.00 362 ILE A N 1
ATOM 2819 C CA . ILE A 1 362 ? -7.654 -16.468 6.550 1.00 96.00 362 ILE A CA 1
ATOM 2820 C C . ILE A 1 362 ? -8.993 -15.742 6.724 1.00 96.00 362 ILE A C 1
ATOM 2822 O O . ILE A 1 362 ? -9.263 -14.789 5.991 1.00 96.00 362 ILE A O 1
ATOM 2826 N N . ARG A 1 363 ? -9.835 -16.166 7.681 1.00 89.69 363 ARG A N 1
ATOM 2827 C CA . ARG A 1 363 ? -11.158 -15.567 7.938 1.00 89.69 363 ARG A CA 1
ATOM 2828 C C . ARG A 1 363 ? -11.544 -15.553 9.406 1.00 89.69 363 ARG A C 1
ATOM 2830 O O . ARG A 1 363 ? -11.459 -16.622 10.043 1.00 89.69 363 ARG A O 1
#

Secondary structure (DSSP, 8-state):
--SS-B-BSEEE-S-S-TTT--EEEEEE-TTTSSEEEEEE-TTTT-PEEPPSS-BSSS-EEEEEEEE-S--SSTT-SPPPEEEEEEESSSSSSEEEEEEE-TTTT--EEEEEEEE-S---SB-EEEE---SSSPPPEEEEEE-TTSSEEEEEEETTEEEEEEEE--SPEEEEEEEE-S--SSSSPPPTTS--EEEEEEEETTS-EEEEEEE-SS-SS--PPEEEEEBTTTB--TT--S-B-SB-EEEE--TT----SS-S---GGG-----EEEEEEBSSS-EEEEEE-S-S---TTS-TT--BPPPEEE--S--SEEEEEE-S-SSTT--EEEEEE-TT-SSEEEEEE-SS-SPEEEEEEE-

Sequence (363 aa):
MSLTPASGFLVQTQAGDAKHGNFEVVVPDLIRGGLSHYWRNNGGDGQWVLPKAPVGTARYTSTSIAESDHKFVPGNEQGNLEVLARQEEPAGDRLDFAWRDNGGGWAWNGPFEVKLPHGVAAPALVAERADNPPGPLRAVVPMESGGFAEFERVSGNWIEVARVDGDVLQGVSFLLSFVGSEAWPSERDEYGDRVVAAVAANGTLQLYARQGYPSPNPRTWKGPYRFGEEILPTQFGGPFRGRPSIIMSSFNQNVSADPPVISVDQVRYGNYELVVPMQPTGIAHMYKDNDVLQGPGNDPWANWSSYTTFGRGQYDEVSLIQSNYGDEHGHLEVAARRRDMAGFDFYWRDDDLTTWHGPNYIR

Radius of gyration: 19.1 Å; chains: 1; bounding box: 57×45×52 Å

Foldseek 3Di:
DFLFWKKAQWDFFCPADNQFGKIWGWDAFPPQGAIWIWIARRVDPRDIDGGPDHHDRFGFQEKMWEFWCDAPAPPDRGGKIKMWTHGPPPQFQWIFIKIAHPNPDSDIDDRDIADDPAAHAYKTWTFDQDDPPIGWIKIWHFGPQAFTWIWTQDPNHTDTPATDHDARFNAKMWIFAQDAQADQRDDSPFGFWIKMWTQGPQQWIFMKIFGDPDDPDDPYIDDRCTDCPNADDVPRDSFFAAYKIKTFFCQQADDPVDDPPDPSLPGFRGKIWIWTFGPPGWIWIKIAGQNPDPDPPDRNNYRIDDIDTDDGHRFNGKYWDAGPPAPDGGKIKMWTHHSNDRATFIWIGHSPDPDIDDRDGDD

pLDDT: mean 83.22, std 14.82, range [40.41, 98.25]

Organism: NCBI:txid175570